Protein AF-A0A3P7ECJ2-F1 (afdb_monomer)

Structure (mmCIF, N/CA/C/O backbone):
data_AF-A0A3P7ECJ2-F1
#
_entry.id   AF-A0A3P7ECJ2-F1
#
loop_
_atom_site.group_PDB
_atom_site.id
_atom_site.type_symbol
_atom_site.label_atom_id
_atom_site.label_alt_id
_atom_site.label_comp_id
_atom_site.label_asym_id
_atom_site.label_entity_id
_atom_site.label_seq_id
_atom_site.pdbx_PDB_ins_code
_atom_site.Cartn_x
_atom_site.Cartn_y
_atom_site.Cartn_z
_atom_site.occupancy
_atom_site.B_iso_or_equiv
_atom_site.auth_seq_id
_atom_site.auth_comp_id
_atom_site.auth_asym_id
_atom_site.auth_atom_id
_atom_site.pdbx_PDB_model_num
ATOM 1 N N . MET A 1 1 ? 4.849 -2.239 17.007 1.00 47.88 1 MET A N 1
ATOM 2 C CA . MET A 1 1 ? 3.663 -1.499 16.535 1.00 47.88 1 MET A CA 1
ATOM 3 C C . MET A 1 1 ? 3.429 -0.376 17.526 1.00 47.88 1 MET A C 1
ATOM 5 O O . MET A 1 1 ? 3.132 -0.659 18.682 1.00 47.88 1 MET A O 1
ATOM 9 N N . THR A 1 2 ? 3.713 0.863 17.137 1.00 67.12 2 THR A N 1
ATOM 10 C CA . THR A 1 2 ? 3.490 2.029 17.999 1.00 67.12 2 THR A CA 1
ATOM 11 C C . THR A 1 2 ? 1.988 2.165 18.217 1.00 67.12 2 THR A C 1
ATOM 13 O O . THR A 1 2 ? 1.224 2.075 17.259 1.00 67.12 2 THR A O 1
ATOM 16 N N . LYS A 1 3 ? 1.550 2.293 19.471 1.00 85.19 3 LYS A N 1
ATOM 17 C CA . LYS A 1 3 ? 0.144 2.576 19.760 1.00 85.19 3 LYS A CA 1
ATOM 18 C C . LYS A 1 3 ? -0.122 4.018 19.337 1.00 85.19 3 LYS A C 1
ATOM 20 O O . LYS A 1 3 ? 0.589 4.910 19.786 1.00 85.19 3 LYS A O 1
ATOM 25 N N . CYS A 1 4 ? -1.115 4.223 18.485 1.00 84.69 4 CYS A N 1
ATOM 26 C CA . CYS A 1 4 ? -1.587 5.546 18.097 1.00 84.69 4 CYS A CA 1
ATOM 27 C C . CYS A 1 4 ? -2.988 5.740 18.679 1.00 84.69 4 CYS A C 1
ATOM 29 O O . CYS A 1 4 ? -3.796 4.808 18.665 1.00 84.69 4 CYS A O 1
ATOM 31 N N . SER A 1 5 ? -3.254 6.924 19.219 1.00 89.44 5 SER A N 1
ATOM 32 C CA . SER A 1 5 ? -4.586 7.366 19.628 1.00 89.44 5 SER A CA 1
ATOM 33 C C . SER A 1 5 ? -5.179 8.255 18.544 1.00 89.44 5 SER A C 1
ATOM 35 O O . SER A 1 5 ? -4.445 8.944 17.847 1.00 89.44 5 SER A O 1
ATOM 37 N N . PHE A 1 6 ? -6.502 8.244 18.420 1.00 90.69 6 PHE A N 1
ATOM 38 C CA . PHE A 1 6 ? -7.208 9.141 17.514 1.00 90.69 6 PHE A CA 1
ATOM 39 C C . PHE A 1 6 ? -7.318 10.540 18.121 1.00 90.69 6 PHE A C 1
ATOM 41 O O . PHE A 1 6 ? -7.790 10.682 19.252 1.00 90.69 6 PHE A O 1
ATOM 48 N N . GLU A 1 7 ? -6.950 11.564 17.357 1.00 91.12 7 GLU A N 1
ATOM 49 C CA . GLU A 1 7 ? -7.049 12.961 17.773 1.00 91.12 7 GLU A CA 1
ATOM 50 C C . GLU A 1 7 ? -8.134 13.724 17.002 1.00 91.12 7 GLU A C 1
ATOM 52 O O . GLU A 1 7 ? -8.621 13.327 15.939 1.00 91.12 7 GLU A O 1
ATOM 57 N N . LYS A 1 8 ? -8.567 14.849 17.577 1.00 91.56 8 LYS A N 1
ATOM 58 C CA . LYS A 1 8 ? -9.531 15.741 16.925 1.00 91.56 8 LYS A CA 1
ATOM 59 C C . LYS A 1 8 ? -8.858 16.419 15.732 1.00 91.56 8 LYS A C 1
ATOM 61 O O . LYS A 1 8 ? -7.701 16.804 15.808 1.00 91.56 8 LYS A O 1
ATOM 66 N N . PHE A 1 9 ? -9.637 16.641 14.680 1.00 92.81 9 PHE A N 1
ATOM 67 C CA . PHE A 1 9 ? -9.228 17.211 13.394 1.00 92.81 9 PHE A CA 1
ATOM 68 C C . PHE A 1 9 ? -8.317 16.319 12.541 1.00 92.81 9 PHE A C 1
ATOM 70 O O . PHE A 1 9 ? -7.817 16.769 11.512 1.00 92.81 9 PHE A O 1
ATOM 77 N N . GLU A 1 10 ? -8.174 15.043 12.898 1.00 94.50 10 GLU A N 1
ATOM 78 C CA . GLU A 1 10 ? -7.530 14.059 12.035 1.00 94.50 10 GLU A CA 1
ATOM 79 C C . GLU A 1 10 ? -8.481 13.516 10.960 1.00 94.50 10 GLU A C 1
ATOM 81 O O . GLU A 1 10 ? -9.711 13.490 11.110 1.00 94.50 10 GLU A O 1
ATOM 86 N N . VAL A 1 11 ? -7.886 13.053 9.859 1.00 94.69 11 VAL A N 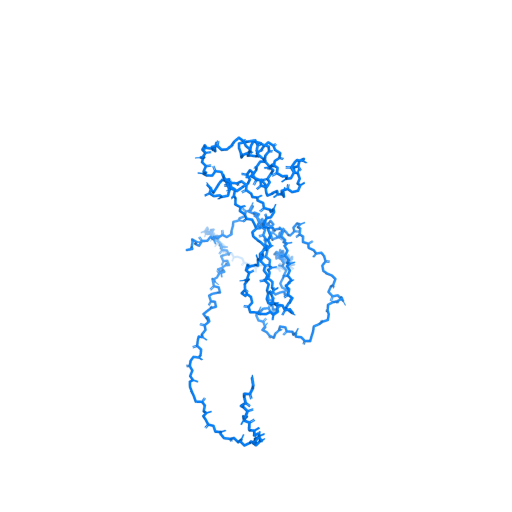1
ATOM 87 C CA . VAL A 1 11 ? -8.591 12.468 8.718 1.00 94.69 11 VAL A CA 1
ATOM 88 C C . VAL A 1 11 ? -8.039 11.080 8.451 1.00 94.69 11 VAL A C 1
ATOM 90 O O . VAL A 1 11 ? -6.844 10.912 8.221 1.00 94.69 11 VAL A O 1
ATOM 93 N N . TYR A 1 12 ? -8.928 10.094 8.418 1.00 94.94 12 TYR A N 1
ATOM 94 C CA . TYR A 1 12 ? -8.571 8.702 8.184 1.00 94.94 12 TYR A CA 1
ATOM 95 C C . TYR A 1 12 ? -9.260 8.166 6.939 1.00 94.94 12 TYR A C 1
ATOM 97 O O . TYR A 1 12 ? -10.454 8.379 6.730 1.00 94.94 12 TYR A O 1
ATOM 105 N N . ALA A 1 13 ? -8.509 7.425 6.128 1.00 94.31 13 ALA A N 1
ATOM 106 C CA . ALA A 1 13 ? -9.066 6.550 5.109 1.00 94.31 13 ALA A CA 1
ATOM 107 C C . ALA A 1 13 ? -9.224 5.151 5.715 1.00 94.31 13 ALA A C 1
ATOM 109 O O . ALA A 1 13 ? -8.243 4.439 5.916 1.00 94.31 13 ALA A O 1
ATOM 110 N N . ILE A 1 14 ? -10.460 4.781 6.026 1.00 93.44 14 ILE A N 1
ATOM 111 C CA . ILE A 1 14 ? -10.829 3.451 6.501 1.00 93.44 14 ILE A CA 1
ATOM 112 C C . ILE A 1 14 ? -11.010 2.563 5.271 1.00 93.44 14 ILE A C 1
ATOM 114 O O . ILE A 1 14 ? -11.817 2.877 4.395 1.00 93.44 14 ILE A O 1
ATOM 118 N N . ASP A 1 15 ? -10.247 1.476 5.197 1.00 94.75 15 ASP A N 1
ATOM 119 C CA . ASP A 1 15 ? -10.296 0.497 4.111 1.00 94.75 15 ASP A CA 1
ATOM 120 C C . ASP A 1 15 ? -10.598 -0.880 4.705 1.00 94.75 15 ASP A C 1
ATOM 122 O O . ASP A 1 15 ? -9.786 -1.439 5.441 1.00 94.75 15 ASP A O 1
ATOM 126 N N . ILE A 1 16 ? -11.800 -1.384 4.439 1.00 93.75 16 ILE A N 1
ATOM 127 C CA . ILE A 1 16 ? -12.288 -2.672 4.927 1.00 93.75 16 ILE A CA 1
ATOM 128 C C . ILE A 1 16 ? -12.262 -3.633 3.749 1.00 93.75 16 ILE A C 1
ATOM 130 O O . ILE A 1 16 ? -12.977 -3.426 2.770 1.00 93.75 16 ILE A O 1
ATOM 134 N N . LEU A 1 17 ? -11.453 -4.682 3.857 1.00 94.00 17 LEU A N 1
ATOM 135 C CA . LEU A 1 17 ? -11.416 -5.781 2.903 1.00 94.00 17 LEU A CA 1
ATOM 136 C C . LEU A 1 17 ? -11.866 -7.050 3.619 1.00 94.00 17 LEU A C 1
ATOM 138 O O . LEU A 1 17 ? -11.317 -7.401 4.663 1.00 94.00 17 LEU A O 1
ATOM 142 N N . MET A 1 18 ? -12.865 -7.722 3.059 1.00 93.62 18 MET A N 1
ATOM 143 C CA . MET A 1 18 ? -13.402 -8.978 3.578 1.00 93.62 18 MET A CA 1
ATOM 144 C C . MET A 1 18 ? -13.364 -10.035 2.484 1.00 93.62 18 MET A C 1
ATOM 146 O O . MET A 1 18 ? -13.627 -9.735 1.322 1.00 93.62 18 MET A O 1
ATOM 150 N N . SER A 1 19 ? -13.039 -11.264 2.866 1.00 94.88 19 SER A N 1
ATOM 151 C CA . SER A 1 19 ? -12.978 -12.422 1.978 1.00 94.88 19 SER A CA 1
ATOM 152 C C . SER A 1 19 ? -13.913 -13.508 2.499 1.00 94.88 19 SER A C 1
ATOM 154 O O . SER A 1 19 ? -14.036 -13.667 3.713 1.00 94.88 19 SER A O 1
ATOM 156 N N . THR A 1 20 ? -14.552 -14.250 1.593 1.00 93.81 20 THR A N 1
ATOM 157 C CA . THR A 1 20 ? -15.311 -15.467 1.934 1.00 93.81 20 THR A CA 1
ATOM 158 C C . THR A 1 20 ? -14.411 -16.660 2.268 1.00 93.81 20 THR A C 1
ATOM 160 O O . THR A 1 20 ? -14.874 -17.611 2.891 1.00 93.81 20 THR A O 1
ATOM 163 N N . GLY A 1 21 ? -13.129 -16.588 1.895 1.00 92.31 21 GLY A N 1
ATOM 164 C CA . GLY A 1 21 ? -12.147 -17.648 2.077 1.00 92.31 21 GLY A CA 1
ATOM 165 C C . GLY A 1 21 ? -11.318 -17.512 3.358 1.00 92.31 21 GLY A C 1
ATOM 166 O O . GLY A 1 21 ? -11.813 -17.195 4.436 1.00 92.31 21 GLY A O 1
ATOM 167 N N . GLU A 1 22 ? -10.012 -17.776 3.252 1.00 91.88 22 GLU A N 1
ATOM 168 C CA . GLU A 1 22 ? -9.101 -17.789 4.415 1.00 91.88 22 GLU A CA 1
ATOM 169 C C . GLU A 1 22 ? -8.549 -16.396 4.755 1.00 91.88 22 GLU A C 1
ATOM 171 O O . GLU A 1 22 ? -7.868 -16.229 5.769 1.00 91.88 22 GLU A O 1
ATOM 176 N N . GLY A 1 23 ? -8.776 -15.404 3.888 1.00 89.69 23 GLY A N 1
ATOM 177 C CA . GLY A 1 23 ? -8.199 -14.064 4.024 1.00 89.69 23 GLY A CA 1
ATOM 178 C C . GLY A 1 23 ? -6.683 -14.016 3.790 1.00 89.69 23 GLY A C 1
ATOM 179 O O . GLY A 1 23 ? -6.040 -13.014 4.103 1.00 89.69 23 GLY A O 1
ATOM 180 N N . LYS A 1 24 ? -6.094 -15.086 3.240 1.00 90.62 24 LYS A N 1
ATOM 181 C CA . LYS A 1 24 ? -4.674 -15.149 2.876 1.00 90.62 24 LYS A CA 1
ATOM 182 C C . LYS A 1 24 ? -4.504 -14.776 1.412 1.00 90.62 24 LYS A C 1
ATOM 184 O O . LYS A 1 24 ? -4.832 -15.557 0.526 1.00 90.62 24 LYS A O 1
ATOM 189 N N . THR A 1 25 ? -3.945 -13.599 1.164 1.00 89.50 25 THR A N 1
ATOM 190 C CA . THR A 1 25 ? -3.683 -13.136 -0.196 1.00 89.50 25 THR A CA 1
ATOM 191 C C . THR A 1 25 ? -2.559 -13.925 -0.865 1.00 89.50 25 THR A C 1
ATOM 193 O O . THR A 1 25 ? -1.583 -14.339 -0.237 1.00 89.50 25 THR A O 1
ATOM 196 N N . ARG A 1 26 ? -2.688 -14.113 -2.177 1.00 90.06 26 ARG A N 1
ATOM 197 C CA . ARG A 1 26 ? -1.688 -14.713 -3.060 1.00 90.06 26 ARG A CA 1
ATOM 198 C C . ARG A 1 26 ? -1.248 -13.688 -4.092 1.00 90.06 26 ARG A C 1
ATOM 200 O O . ARG A 1 26 ? -2.035 -12.846 -4.524 1.00 90.06 26 ARG A O 1
ATOM 207 N N . ILE A 1 27 ? 0.014 -13.772 -4.488 1.00 89.12 27 ILE A N 1
ATOM 208 C CA . ILE A 1 27 ? 0.566 -12.982 -5.586 1.00 89.12 27 ILE A CA 1
ATOM 209 C C . ILE A 1 27 ? 0.582 -13.896 -6.807 1.00 89.12 27 ILE A C 1
ATOM 211 O O . ILE A 1 27 ? 1.197 -14.961 -6.773 1.00 89.12 27 ILE A O 1
ATOM 215 N N . LEU A 1 28 ? -0.128 -13.498 -7.858 1.00 89.06 28 LEU A N 1
ATOM 216 C CA . LEU A 1 28 ? -0.059 -14.138 -9.172 1.00 89.06 28 LEU A CA 1
ATOM 217 C C . LEU A 1 28 ? 0.871 -13.331 -10.088 1.00 89.06 28 LEU A C 1
ATOM 219 O O . LEU A 1 28 ? 1.312 -12.243 -9.726 1.00 89.06 28 LEU A O 1
ATOM 223 N N . ASP A 1 29 ? 1.120 -13.824 -11.302 1.00 87.94 29 ASP A N 1
ATOM 224 C CA . ASP A 1 29 ? 1.992 -13.184 -12.309 1.00 87.94 29 ASP A CA 1
ATOM 225 C C . ASP A 1 29 ? 1.397 -11.900 -12.939 1.00 87.94 29 ASP A C 1
ATOM 227 O O . ASP A 1 29 ? 1.750 -11.461 -14.033 1.00 87.94 29 ASP A O 1
ATOM 231 N N . SER A 1 30 ? 0.439 -11.265 -12.266 1.00 90.25 30 SER A N 1
ATOM 232 C CA . SER A 1 30 ? -0.170 -10.041 -12.772 1.00 90.25 30 SER A CA 1
ATOM 233 C C . SER A 1 30 ? 0.739 -8.846 -12.542 1.00 90.25 30 SER A C 1
ATOM 235 O O . SER A 1 30 ? 1.162 -8.546 -11.425 1.00 90.25 30 SER A O 1
ATOM 237 N N . ARG A 1 31 ? 1.025 -8.123 -13.627 1.00 89.69 31 ARG A N 1
ATOM 238 C CA . ARG A 1 31 ? 1.930 -6.976 -13.595 1.00 89.69 31 ARG A CA 1
ATOM 239 C C . ARG A 1 31 ? 1.368 -5.848 -12.729 1.00 89.69 31 ARG A C 1
ATOM 241 O O . ARG A 1 31 ? 0.308 -5.296 -13.023 1.00 89.69 31 ARG A O 1
ATOM 248 N N . THR A 1 32 ? 2.148 -5.410 -11.745 1.00 93.31 32 THR A N 1
ATOM 249 C CA . THR A 1 32 ? 1.862 -4.186 -10.991 1.00 93.31 32 THR A CA 1
ATOM 250 C C . THR A 1 32 ? 1.928 -2.965 -11.908 1.00 93.31 32 THR A C 1
ATOM 252 O O . THR A 1 32 ? 2.923 -2.727 -12.593 1.00 93.31 32 THR A O 1
ATOM 255 N N . THR A 1 33 ? 0.855 -2.176 -11.933 1.00 94.50 33 THR A N 1
ATOM 256 C CA . THR A 1 33 ? 0.763 -0.956 -12.755 1.00 94.50 33 THR A CA 1
ATOM 257 C C . THR A 1 33 ? 0.549 0.310 -11.940 1.00 94.50 33 THR A C 1
ATOM 259 O O . THR A 1 33 ? 0.592 1.396 -12.511 1.00 94.50 33 THR A O 1
ATOM 262 N N . VAL A 1 34 ? 0.327 0.198 -10.630 1.00 95.31 34 VAL A N 1
ATOM 263 C CA . VAL A 1 34 ? 0.073 1.338 -9.746 1.00 95.31 34 VAL A CA 1
ATOM 264 C C . VAL A 1 34 ? 1.269 1.538 -8.826 1.00 95.31 34 VAL A C 1
ATOM 266 O O . VAL A 1 34 ? 1.719 0.603 -8.164 1.00 95.31 34 VAL A O 1
ATOM 269 N N . TYR A 1 35 ? 1.780 2.765 -8.794 1.00 95.38 35 TYR A N 1
ATOM 270 C CA . TYR A 1 35 ? 2.970 3.138 -8.037 1.00 95.38 35 TYR A CA 1
ATOM 271 C C . TYR A 1 35 ? 2.750 4.461 -7.304 1.00 95.38 35 TYR A C 1
ATOM 273 O O . TYR A 1 35 ? 1.960 5.298 -7.733 1.00 95.38 35 TYR A O 1
ATOM 281 N N . LYS A 1 36 ? 3.468 4.659 -6.197 1.00 94.31 36 LYS A N 1
ATOM 282 C CA . LYS A 1 36 ? 3.521 5.928 -5.459 1.00 94.31 36 LYS A CA 1
ATOM 283 C C . LYS A 1 36 ? 4.970 6.300 -5.183 1.00 94.31 36 LYS A C 1
ATOM 285 O O . LYS A 1 36 ? 5.747 5.441 -4.773 1.00 94.31 36 LYS A O 1
ATOM 290 N N . LYS A 1 37 ? 5.322 7.573 -5.345 1.00 92.75 37 LYS A N 1
ATOM 291 C CA . LYS A 1 37 ? 6.647 8.074 -4.967 1.00 92.75 37 LYS A CA 1
ATOM 292 C C . LYS A 1 37 ? 6.867 7.992 -3.453 1.00 92.75 37 LYS A C 1
ATOM 294 O O . LYS A 1 37 ? 5.959 8.262 -2.667 1.00 92.75 37 LYS A O 1
ATOM 299 N N . VAL A 1 38 ? 8.082 7.624 -3.061 1.00 90.56 38 VAL A N 1
ATOM 300 C CA . VAL A 1 38 ? 8.569 7.691 -1.679 1.00 90.56 38 VAL A CA 1
ATOM 301 C C . VAL A 1 38 ? 9.472 8.920 -1.553 1.00 90.56 38 VAL A C 1
ATOM 303 O O . VAL A 1 38 ? 10.342 9.119 -2.397 1.00 90.56 38 VAL A O 1
ATOM 306 N N . ASP A 1 39 ? 9.249 9.758 -0.540 1.00 84.38 39 ASP A N 1
ATOM 307 C CA . ASP A 1 39 ? 10.008 11.010 -0.363 1.00 84.38 39 ASP A CA 1
ATOM 308 C C . ASP A 1 39 ? 11.306 10.855 0.404 1.00 84.38 39 ASP A C 1
ATOM 310 O O . ASP A 1 39 ? 12.257 11.590 0.156 1.00 84.38 39 ASP A O 1
ATOM 314 N N . ASP A 1 40 ? 11.360 9.872 1.293 1.00 82.56 40 ASP A N 1
ATOM 315 C CA . ASP A 1 40 ? 12.451 9.740 2.256 1.00 82.56 40 ASP A CA 1
ATOM 316 C C . ASP A 1 40 ? 13.764 9.260 1.618 1.00 82.56 40 ASP A C 1
ATOM 318 O O . ASP A 1 40 ? 14.783 9.146 2.298 1.00 82.56 40 ASP A O 1
ATOM 322 N N . LEU A 1 41 ? 13.758 8.952 0.315 1.00 83.56 41 LEU A N 1
ATOM 323 C CA . LEU A 1 41 ? 14.885 8.340 -0.369 1.00 83.56 41 LEU A CA 1
ATOM 324 C C . LEU A 1 41 ? 15.302 9.130 -1.608 1.00 83.56 41 LEU A C 1
ATOM 326 O O . LEU A 1 41 ? 14.542 9.305 -2.560 1.00 83.56 41 LEU A O 1
ATOM 330 N N . VAL A 1 42 ? 16.566 9.549 -1.615 1.00 84.31 42 VAL A N 1
ATOM 331 C CA . VAL A 1 42 ? 17.208 10.195 -2.759 1.00 84.31 42 VAL A CA 1
ATOM 332 C C . VAL A 1 42 ? 18.196 9.210 -3.369 1.00 84.31 42 VAL A C 1
ATOM 334 O O . VAL A 1 42 ? 19.166 8.808 -2.731 1.00 84.31 42 VAL A O 1
ATOM 337 N N . TYR A 1 43 ? 17.954 8.819 -4.618 1.00 89.38 43 TYR A N 1
ATOM 338 C CA . TYR A 1 43 ? 18.844 7.945 -5.375 1.00 89.38 43 TYR A CA 1
ATOM 339 C C . TYR A 1 43 ? 19.073 8.499 -6.780 1.00 89.38 43 TYR A C 1
ATOM 341 O O . TYR A 1 43 ? 18.137 8.920 -7.462 1.00 89.38 43 TYR A O 1
ATOM 349 N N . SER A 1 44 ? 20.331 8.481 -7.219 1.00 89.44 44 SER A N 1
ATOM 350 C CA . SER A 1 44 ? 20.712 8.917 -8.561 1.00 89.44 44 SER A CA 1
ATOM 351 C C . SER A 1 44 ? 20.562 7.765 -9.556 1.00 89.44 44 SER A C 1
ATOM 353 O O . SER A 1 44 ? 21.380 6.845 -9.589 1.00 89.44 44 SER A O 1
ATOM 355 N N . LEU A 1 45 ? 19.492 7.811 -10.355 1.00 92.06 45 LEU A N 1
ATOM 356 C CA . LEU A 1 45 ? 19.167 6.797 -11.364 1.00 92.06 45 LEU A CA 1
ATOM 357 C C .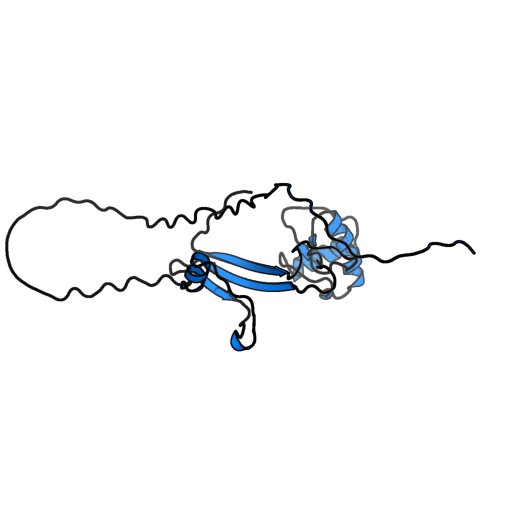 LEU A 1 45 ? 20.199 6.774 -12.500 1.00 92.06 45 LEU A C 1
ATOM 359 O O . LEU A 1 45 ? 20.511 7.806 -13.109 1.00 92.06 45 LEU A O 1
ATOM 363 N N . LYS A 1 46 ? 20.679 5.577 -12.842 1.00 92.62 46 LYS A N 1
ATOM 364 C CA . LYS A 1 46 ? 21.705 5.353 -13.866 1.00 92.62 46 LYS A CA 1
ATOM 365 C C . LYS A 1 46 ? 21.114 5.363 -15.271 1.00 92.62 46 LYS A C 1
ATOM 367 O O . LYS A 1 46 ? 21.735 5.911 -16.188 1.00 92.62 46 LYS A O 1
ATOM 372 N N . VAL A 1 47 ? 19.903 4.838 -15.461 1.00 93.19 47 VAL A N 1
ATOM 373 C CA . VAL A 1 47 ? 19.282 4.728 -16.787 1.00 93.19 47 VAL A CA 1
ATOM 374 C C . VAL A 1 47 ? 18.579 6.035 -17.174 1.00 93.19 47 VAL A C 1
ATOM 376 O O . VAL A 1 47 ? 17.831 6.627 -16.396 1.00 93.19 47 VAL A O 1
ATOM 379 N N . LYS A 1 48 ? 18.789 6.496 -18.419 1.00 92.94 48 LYS A N 1
ATOM 380 C CA . LYS A 1 48 ? 18.142 7.716 -18.949 1.00 92.94 48 LYS A CA 1
ATOM 381 C C . LYS A 1 48 ? 16.614 7.611 -18.919 1.00 92.94 48 LYS A C 1
ATOM 383 O O . LYS A 1 48 ? 15.957 8.561 -18.506 1.00 92.94 48 LYS A O 1
ATOM 388 N N . ALA A 1 49 ? 16.070 6.453 -19.302 1.00 92.81 49 ALA A N 1
ATOM 389 C CA . ALA A 1 49 ? 14.633 6.184 -19.269 1.00 92.81 49 ALA A CA 1
ATOM 390 C C . ALA A 1 49 ? 14.049 6.343 -17.856 1.00 92.81 49 ALA A C 1
ATOM 392 O O . ALA A 1 49 ? 13.029 7.004 -17.690 1.00 92.81 49 ALA A O 1
ATOM 393 N N . SER A 1 50 ? 14.728 5.825 -16.829 1.00 93.12 50 SER A N 1
ATOM 394 C CA . SER A 1 50 ? 14.285 5.934 -15.435 1.00 93.12 50 SER A CA 1
ATOM 395 C C . SER A 1 50 ? 14.338 7.370 -14.916 1.00 93.12 50 SER A C 1
ATOM 397 O O . SER A 1 50 ? 13.398 7.803 -14.254 1.00 93.12 50 SER A O 1
ATOM 399 N N . ARG A 1 51 ? 15.370 8.153 -15.270 1.00 92.94 51 ARG A N 1
ATOM 400 C CA . ARG A 1 51 ? 15.418 9.594 -14.942 1.00 92.94 51 ARG A CA 1
ATOM 401 C C . ARG A 1 51 ? 14.261 10.369 -15.568 1.00 92.94 51 ARG A C 1
ATOM 403 O O . ARG A 1 51 ? 13.619 11.164 -14.885 1.00 92.94 51 ARG A O 1
ATOM 410 N N . MET A 1 52 ? 13.988 10.126 -16.852 1.00 92.81 52 MET A N 1
ATOM 411 C CA . MET A 1 52 ? 12.875 10.765 -17.560 1.00 92.81 52 MET A CA 1
ATOM 412 C C . MET A 1 52 ? 11.527 10.372 -16.944 1.00 92.81 52 MET A C 1
ATOM 414 O O . MET A 1 52 ? 10.701 11.243 -16.689 1.00 92.81 52 MET A O 1
ATOM 418 N N . PHE A 1 53 ? 11.335 9.086 -16.633 1.00 93.62 53 PHE A N 1
ATOM 419 C CA . PHE A 1 53 ? 10.136 8.581 -15.965 1.00 93.62 53 PHE A CA 1
ATOM 420 C C . PHE A 1 53 ? 9.930 9.213 -14.582 1.00 93.62 53 PHE A C 1
ATOM 422 O O . PHE A 1 53 ? 8.843 9.715 -14.306 1.00 93.62 53 PHE A O 1
ATOM 429 N N . LEU A 1 54 ? 10.965 9.246 -13.733 1.00 92.00 54 LEU A N 1
ATOM 430 C CA . LEU A 1 54 ? 10.875 9.840 -12.397 1.00 92.00 54 LEU A CA 1
ATOM 431 C C . LEU A 1 54 ? 10.527 11.330 -12.472 1.00 92.00 54 LEU A C 1
ATOM 433 O O . LEU A 1 54 ? 9.642 11.780 -11.750 1.00 92.00 54 LEU A O 1
ATOM 437 N N . SER A 1 55 ? 11.178 12.087 -13.362 1.00 92.12 55 SER A N 1
ATOM 438 C CA . SER A 1 55 ? 10.886 13.513 -13.543 1.00 92.12 55 SER A CA 1
ATOM 439 C C . SER A 1 55 ? 9.451 13.743 -14.025 1.00 92.12 55 SER A C 1
ATOM 441 O O . SER A 1 55 ? 8.740 14.565 -13.450 1.00 92.12 55 SER A O 1
ATOM 443 N N . ALA A 1 56 ? 8.983 12.967 -15.008 1.00 92.69 56 ALA A N 1
ATOM 444 C CA . ALA A 1 56 ? 7.607 13.048 -15.491 1.00 92.69 56 ALA A CA 1
ATOM 445 C C . ALA A 1 56 ? 6.584 12.685 -14.398 1.00 92.69 56 ALA A C 1
ATOM 447 O O . ALA A 1 56 ? 5.572 13.370 -14.248 1.00 92.69 56 ALA A O 1
ATOM 448 N N . ALA A 1 57 ? 6.858 11.646 -13.602 1.00 92.75 57 ALA A N 1
ATOM 449 C CA . ALA A 1 57 ? 5.992 11.219 -12.509 1.00 92.75 57 ALA A CA 1
ATOM 450 C C . ALA A 1 57 ? 5.887 12.285 -11.406 1.00 92.75 57 ALA A C 1
ATOM 452 O O . ALA A 1 57 ? 4.784 12.612 -10.973 1.00 92.75 57 ALA A O 1
ATOM 453 N N . VAL A 1 58 ? 7.021 12.860 -10.989 1.00 91.62 58 VAL A N 1
ATOM 454 C CA . VAL A 1 58 ? 7.075 13.919 -9.967 1.00 91.62 58 VAL A CA 1
ATOM 455 C C . VAL A 1 58 ? 6.339 15.168 -10.436 1.00 91.62 58 VAL A C 1
ATOM 457 O O . VAL A 1 58 ? 5.531 15.707 -9.687 1.00 91.62 58 VAL A O 1
ATOM 460 N N . ASN A 1 59 ? 6.564 15.594 -11.681 1.00 93.25 59 ASN A N 1
ATOM 461 C CA . ASN A 1 59 ? 5.937 16.798 -12.222 1.00 93.25 59 ASN A CA 1
ATOM 462 C C . ASN A 1 59 ? 4.417 16.646 -12.380 1.00 93.25 59 ASN A C 1
ATOM 464 O O . ASN A 1 59 ? 3.684 17.608 -12.172 1.00 93.25 59 ASN A O 1
ATOM 468 N N . LYS A 1 60 ? 3.937 15.451 -12.753 1.00 93.50 60 LYS A N 1
ATOM 469 C CA . LYS A 1 60 ? 2.515 15.214 -13.042 1.00 93.50 60 LYS A CA 1
ATOM 470 C C . LYS A 1 60 ? 1.695 14.795 -11.819 1.00 93.50 60 LYS A C 1
ATOM 472 O O . LYS A 1 60 ? 0.546 15.207 -11.703 1.00 93.50 60 LYS A O 1
ATOM 477 N N . TYR A 1 61 ? 2.254 13.972 -10.929 1.00 93.62 61 TYR A N 1
ATOM 478 C CA . TYR A 1 61 ? 1.521 13.352 -9.811 1.00 93.62 61 TYR A CA 1
ATOM 479 C C . TYR A 1 61 ? 2.038 13.755 -8.427 1.00 93.62 61 TYR A C 1
ATOM 481 O O . TYR A 1 61 ? 1.356 13.518 -7.427 1.00 93.62 61 TYR A O 1
ATOM 489 N N . GLY A 1 62 ? 3.235 14.342 -8.337 1.00 91.75 62 GLY A N 1
ATOM 490 C CA . GLY A 1 62 ? 3.882 14.640 -7.064 1.00 91.75 62 GLY A CA 1
ATOM 491 C C . GLY A 1 62 ? 4.057 13.379 -6.214 1.00 91.75 62 GLY A C 1
ATOM 492 O O . GLY A 1 62 ? 4.840 12.490 -6.549 1.00 91.75 62 GLY A O 1
ATOM 493 N N . LEU A 1 63 ? 3.319 13.316 -5.103 1.00 91.75 63 LEU A N 1
ATOM 494 C CA . LEU A 1 63 ? 3.362 12.231 -4.111 1.00 91.75 63 LEU A CA 1
ATOM 495 C C . LEU A 1 63 ? 2.168 11.283 -4.190 1.00 91.75 63 LEU A C 1
ATOM 497 O O . LEU A 1 63 ? 2.061 10.348 -3.393 1.00 91.75 63 LEU A O 1
ATOM 501 N N . MET A 1 64 ? 1.235 11.549 -5.099 1.00 94.06 64 MET A N 1
ATOM 502 C CA . MET A 1 64 ? 0.007 10.776 -5.203 1.00 94.06 64 MET A CA 1
ATOM 503 C C . MET A 1 64 ? 0.245 9.468 -5.965 1.00 94.06 64 MET A C 1
ATOM 505 O O . MET A 1 64 ? 1.111 9.416 -6.842 1.00 94.06 64 MET A O 1
ATOM 509 N N . PRO A 1 65 ? -0.499 8.394 -5.644 1.00 94.88 65 PRO A N 1
ATOM 510 C CA . PRO A 1 65 ? -0.471 7.175 -6.439 1.00 94.88 65 PRO A CA 1
ATOM 511 C C . PRO A 1 65 ? -0.894 7.445 -7.886 1.00 94.88 65 PRO A C 1
ATOM 513 O O . PRO A 1 65 ? -1.827 8.207 -8.137 1.00 94.88 65 PRO A O 1
ATOM 516 N N . PHE A 1 66 ? -0.238 6.784 -8.832 1.00 95.19 66 PHE A N 1
ATOM 517 C CA . PHE A 1 66 ? -0.513 6.914 -10.259 1.00 95.19 66 PHE A CA 1
ATOM 518 C C . PHE A 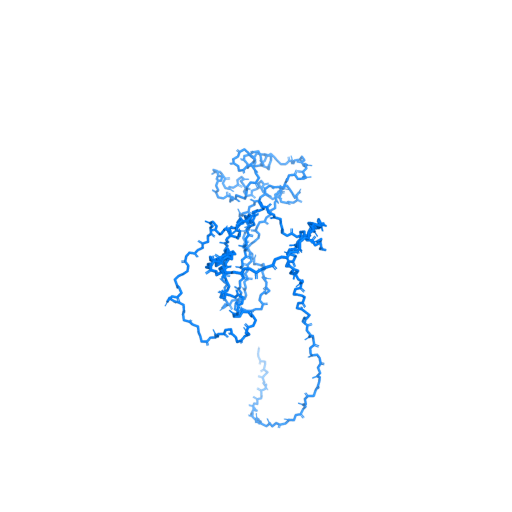1 66 ? -0.422 5.560 -10.964 1.00 95.19 66 PHE A C 1
ATOM 520 O O . PHE A 1 66 ? 0.170 4.607 -10.454 1.00 95.19 66 PHE A O 1
ATOM 527 N N . THR A 1 67 ? -1.016 5.474 -12.155 1.00 95.06 67 THR A N 1
ATOM 528 C CA . THR A 1 67 ? -0.956 4.284 -13.013 1.00 95.06 67 THR A CA 1
ATOM 529 C C . THR A 1 67 ? 0.108 4.448 -14.098 1.00 95.06 67 THR A C 1
ATOM 531 O O . THR A 1 67 ? 0.331 5.543 -14.602 1.00 95.06 67 THR A O 1
ATOM 534 N N . LEU A 1 68 ? 0.756 3.362 -14.519 1.00 93.00 68 LEU A N 1
ATOM 535 C CA . LEU A 1 68 ? 1.685 3.388 -15.653 1.00 93.00 68 LEU A CA 1
ATOM 536 C C . LEU A 1 68 ? 0.995 3.737 -16.983 1.00 93.00 68 LEU A C 1
ATOM 538 O O . LEU A 1 68 ? 1.654 4.226 -17.895 1.00 93.00 68 LEU A O 1
ATOM 542 N N . ARG A 1 69 ? -0.324 3.530 -17.092 1.00 93.06 69 ARG A N 1
ATOM 543 C CA . ARG A 1 69 ? -1.097 3.818 -18.314 1.00 93.06 69 ARG A CA 1
ATOM 544 C C . ARG A 1 69 ? -1.209 5.312 -18.624 1.00 93.06 69 ARG A C 1
ATOM 546 O O . ARG A 1 69 ? -1.494 5.686 -19.750 1.00 93.06 69 ARG A O 1
ATOM 553 N N . SER A 1 70 ? -1.035 6.181 -17.634 1.00 92.00 70 SER A N 1
ATOM 554 C CA . SER A 1 70 ? -1.264 7.618 -17.801 1.00 92.00 70 SER A CA 1
ATOM 555 C C . SER A 1 70 ? -0.049 8.388 -18.332 1.00 92.00 70 SER A C 1
ATOM 557 O O . SER A 1 70 ? -0.096 9.620 -18.419 1.00 92.00 70 SER A O 1
ATOM 559 N N . PHE A 1 71 ? 1.030 7.680 -18.672 1.00 91.44 71 PHE A N 1
ATOM 560 C CA . PHE A 1 71 ? 2.163 8.201 -19.434 1.00 91.44 71 PHE A CA 1
ATOM 561 C C . PHE A 1 71 ? 1.895 8.041 -20.934 1.00 91.44 71 PHE A C 1
ATOM 563 O O . PHE A 1 71 ? 1.264 7.076 -21.346 1.00 91.44 71 PHE A O 1
ATOM 570 N N . GLU A 1 72 ? 2.387 8.979 -21.742 1.00 88.56 72 GLU A N 1
ATOM 571 C CA . GLU A 1 72 ? 2.214 8.950 -23.203 1.00 88.56 72 GLU A CA 1
ATOM 572 C C . GLU A 1 72 ? 2.911 7.740 -23.839 1.00 88.56 72 GLU A C 1
ATOM 574 O O . GLU A 1 72 ? 2.344 7.076 -24.702 1.00 88.56 72 GLU A O 1
ATOM 579 N N . ASP A 1 73 ? 4.116 7.416 -23.364 1.00 90.06 73 ASP A N 1
ATOM 580 C CA . ASP A 1 73 ? 4.861 6.231 -23.782 1.00 90.06 73 ASP A CA 1
ATOM 581 C C . ASP A 1 73 ? 4.863 5.174 -22.667 1.00 90.06 73 ASP A C 1
ATOM 583 O O . ASP A 1 73 ? 5.667 5.198 -21.726 1.00 90.06 73 ASP A O 1
ATOM 587 N N . GLU A 1 74 ? 3.950 4.209 -22.789 1.00 89.50 74 GLU A N 1
ATOM 588 C CA . GLU A 1 74 ? 3.825 3.096 -21.849 1.00 89.50 74 GLU A CA 1
ATOM 589 C C . GLU A 1 74 ? 5.080 2.200 -21.837 1.00 89.50 74 GLU A C 1
ATOM 591 O O . GLU A 1 74 ? 5.421 1.617 -20.804 1.00 89.50 74 GLU A O 1
ATOM 596 N N . LYS A 1 75 ? 5.809 2.090 -22.957 1.00 90.19 75 LYS A N 1
ATOM 597 C CA . LYS A 1 75 ? 7.015 1.254 -23.056 1.00 90.19 75 LYS A CA 1
ATOM 598 C C . LYS A 1 75 ? 8.161 1.877 -22.267 1.00 90.19 75 LYS A C 1
ATOM 600 O O . LYS A 1 75 ? 8.802 1.179 -21.476 1.00 90.19 75 LYS A O 1
ATOM 605 N N . LEU A 1 76 ? 8.379 3.183 -22.419 1.00 90.56 76 LEU A N 1
ATOM 606 C CA . LEU A 1 76 ? 9.364 3.916 -21.621 1.00 90.56 76 LEU A CA 1
ATOM 607 C C . LEU A 1 76 ? 9.009 3.901 -20.132 1.00 90.56 76 LEU A C 1
ATOM 609 O O . LEU A 1 76 ? 9.901 3.689 -19.309 1.00 90.56 76 LEU A O 1
ATOM 613 N N . ALA A 1 77 ? 7.728 4.037 -19.775 1.00 92.56 77 ALA A N 1
ATOM 614 C CA . ALA A 1 77 ? 7.282 3.941 -18.384 1.00 92.56 77 ALA A CA 1
ATOM 615 C C . ALA A 1 77 ? 7.551 2.548 -17.783 1.00 92.56 77 ALA A C 1
ATOM 617 O O . ALA A 1 77 ? 8.098 2.437 -16.683 1.00 92.56 77 ALA A O 1
ATOM 618 N N . LYS A 1 78 ? 7.250 1.472 -18.526 1.00 92.19 78 LYS A N 1
ATOM 619 C CA . LYS A 1 78 ? 7.517 0.083 -18.110 1.00 92.19 78 LYS A CA 1
ATOM 620 C C . LYS A 1 78 ? 9.001 -0.215 -17.922 1.00 92.19 78 LYS A C 1
ATOM 622 O O . LYS A 1 78 ? 9.331 -1.007 -17.046 1.00 92.19 78 LYS A O 1
ATOM 627 N N . MET A 1 79 ? 9.878 0.380 -18.727 1.00 92.12 79 MET A N 1
ATOM 628 C CA . MET A 1 79 ? 11.328 0.242 -18.560 1.00 92.12 79 MET A CA 1
ATOM 629 C C . MET A 1 79 ? 11.843 1.091 -17.394 1.00 92.12 79 MET A C 1
ATOM 631 O O . MET A 1 79 ? 12.653 0.621 -16.598 1.00 92.12 79 MET A O 1
ATOM 635 N N . GLY A 1 80 ? 11.356 2.329 -17.280 1.00 92.56 80 GLY A N 1
ATOM 636 C CA . GLY A 1 80 ? 11.795 3.288 -16.272 1.00 92.56 80 GLY A CA 1
ATOM 637 C C . GLY A 1 80 ? 11.483 2.843 -14.844 1.00 92.56 80 GLY A C 1
ATOM 638 O O . GLY A 1 80 ? 12.338 2.970 -13.963 1.00 92.56 80 GLY A O 1
ATOM 639 N N . VAL A 1 81 ? 10.294 2.266 -14.633 1.00 93.88 81 VAL A N 1
ATOM 640 C CA . VAL A 1 81 ? 9.804 1.878 -13.304 1.00 93.88 81 VAL A CA 1
ATOM 641 C C . VAL A 1 81 ? 10.631 0.772 -12.644 1.00 93.88 81 VAL A C 1
ATOM 643 O O . VAL A 1 81 ? 10.756 0.777 -11.426 1.00 93.88 81 VAL A O 1
ATOM 646 N N . VAL A 1 82 ? 11.257 -0.122 -13.418 1.00 93.12 82 VAL A N 1
ATOM 647 C CA . VAL A 1 82 ? 12.026 -1.264 -12.882 1.00 93.12 82 VAL A CA 1
ATOM 648 C C . VAL A 1 82 ? 13.196 -0.794 -12.013 1.00 93.12 82 VAL A C 1
ATOM 650 O O . VAL A 1 82 ? 13.418 -1.330 -10.928 1.00 93.12 82 VAL A O 1
ATOM 653 N N . GLU A 1 83 ? 13.933 0.233 -12.452 1.00 93.38 83 GLU A N 1
ATOM 654 C CA . GLU A 1 83 ? 15.027 0.809 -11.657 1.00 93.38 83 GLU A CA 1
ATOM 655 C C . GLU A 1 83 ? 14.483 1.576 -10.440 1.00 93.38 83 GLU A C 1
ATOM 657 O O . GLU A 1 83 ? 15.014 1.447 -9.337 1.00 93.38 83 GLU A O 1
ATOM 662 N N . CYS A 1 84 ? 13.397 2.338 -10.614 1.00 92.88 84 CYS A N 1
ATOM 663 C CA . CYS A 1 84 ? 12.788 3.112 -9.532 1.00 92.88 84 CYS A CA 1
ATOM 664 C C . CYS A 1 84 ? 12.219 2.228 -8.412 1.00 92.88 84 CYS A C 1
ATOM 666 O O . CYS A 1 84 ? 12.329 2.586 -7.241 1.00 92.88 84 CYS A O 1
ATOM 668 N N . GLU A 1 85 ? 11.632 1.084 -8.762 1.00 92.94 85 GLU A N 1
ATOM 669 C CA . GLU A 1 85 ? 11.145 0.081 -7.815 1.00 92.94 85 GLU A CA 1
ATOM 670 C C . GLU A 1 85 ? 12.315 -0.609 -7.102 1.00 92.94 85 GLU A C 1
ATOM 672 O O . GLU A 1 85 ? 12.341 -0.658 -5.875 1.00 92.94 85 GLU A O 1
ATOM 677 N N . ARG A 1 86 ? 13.342 -1.050 -7.846 1.00 92.50 86 ARG A N 1
ATOM 678 C CA . ARG A 1 86 ? 14.536 -1.706 -7.280 1.00 92.50 86 ARG A CA 1
ATOM 679 C C . ARG A 1 86 ? 15.254 -0.845 -6.240 1.00 92.50 86 ARG A C 1
ATOM 681 O O . ARG A 1 86 ? 15.802 -1.374 -5.276 1.00 92.50 86 ARG A O 1
ATOM 688 N N . HIS A 1 87 ? 15.270 0.467 -6.450 1.00 92.12 87 HIS A N 1
ATOM 689 C CA . HIS A 1 87 ? 15.889 1.429 -5.543 1.00 92.12 87 HIS A CA 1
ATOM 690 C C . HIS A 1 87 ? 14.896 2.089 -4.583 1.00 92.12 87 HIS A C 1
ATOM 692 O O . HIS A 1 87 ? 15.243 3.105 -3.999 1.00 92.12 87 HIS A O 1
ATOM 698 N N . ASN A 1 88 ? 13.689 1.538 -4.395 1.00 91.44 88 ASN A N 1
ATOM 699 C CA . ASN A 1 88 ? 12.675 2.019 -3.445 1.00 91.44 88 ASN A CA 1
ATOM 700 C C . ASN A 1 88 ? 12.268 3.500 -3.605 1.00 91.44 88 ASN A C 1
ATOM 702 O O . ASN A 1 88 ? 11.702 4.088 -2.686 1.00 91.44 88 ASN A O 1
ATOM 706 N N . LEU A 1 89 ? 12.508 4.104 -4.773 1.00 92.12 89 LEU A N 1
ATOM 707 C CA . LEU A 1 89 ? 12.015 5.448 -5.100 1.00 92.12 89 LEU A CA 1
ATOM 708 C C . LEU A 1 89 ? 10.506 5.438 -5.368 1.00 92.12 89 LEU A C 1
ATOM 710 O O . LEU A 1 89 ? 9.819 6.442 -5.176 1.00 92.12 89 LEU A O 1
ATOM 714 N N . MET A 1 90 ? 9.996 4.296 -5.827 1.00 91.94 90 MET A N 1
ATOM 715 C CA . MET A 1 90 ? 8.585 4.064 -6.108 1.00 91.94 90 MET A CA 1
ATOM 716 C C . MET A 1 90 ? 8.103 2.843 -5.332 1.00 91.94 90 MET A C 1
ATOM 718 O O . MET A 1 90 ? 8.666 1.759 -5.453 1.00 91.94 90 MET A O 1
ATOM 722 N N . ARG A 1 91 ? 7.028 3.009 -4.562 1.00 93.25 91 ARG A N 1
ATOM 723 C CA . ARG A 1 91 ? 6.340 1.927 -3.862 1.00 93.25 91 ARG A CA 1
ATOM 724 C C . ARG A 1 91 ? 5.300 1.284 -4.790 1.00 93.25 91 ARG A C 1
ATOM 726 O O . ARG A 1 91 ? 4.376 1.994 -5.201 1.00 93.25 91 ARG A O 1
ATOM 733 N N . PRO A 1 92 ? 5.414 -0.020 -5.100 1.00 94.50 92 PRO A N 1
ATOM 734 C CA . PRO A 1 92 ? 4.421 -0.739 -5.893 1.00 94.50 92 PRO A CA 1
ATOM 735 C C . PRO A 1 92 ? 3.151 -1.020 -5.081 1.00 94.50 92 PRO A C 1
ATOM 737 O O . PRO A 1 92 ? 3.218 -1.394 -3.910 1.00 94.50 92 PRO A O 1
ATOM 740 N N . TYR A 1 93 ? 1.992 -0.895 -5.725 1.00 94.50 93 TYR A N 1
ATOM 741 C CA . TYR A 1 93 ? 0.707 -1.385 -5.221 1.00 94.50 93 TYR A CA 1
ATOM 742 C C . TYR A 1 93 ? 0.411 -2.710 -5.916 1.00 94.50 93 TYR A C 1
ATOM 744 O O . TYR A 1 93 ? -0.185 -2.741 -6.993 1.00 94.50 93 TYR A O 1
ATOM 752 N N . GLN A 1 94 ? 0.915 -3.790 -5.322 1.00 93.00 94 GLN A N 1
ATOM 753 C CA . GLN A 1 94 ? 0.816 -5.131 -5.890 1.00 93.00 94 GLN A CA 1
ATOM 754 C C . GLN A 1 94 ? -0.639 -5.587 -5.995 1.00 93.00 94 GLN A C 1
ATOM 756 O O . GLN A 1 94 ? -1.480 -5.238 -5.164 1.00 93.00 94 GLN A O 1
ATOM 761 N N . VAL A 1 95 ? -0.917 -6.382 -7.026 1.00 93.81 95 VAL A N 1
ATOM 762 C CA . VAL A 1 95 ?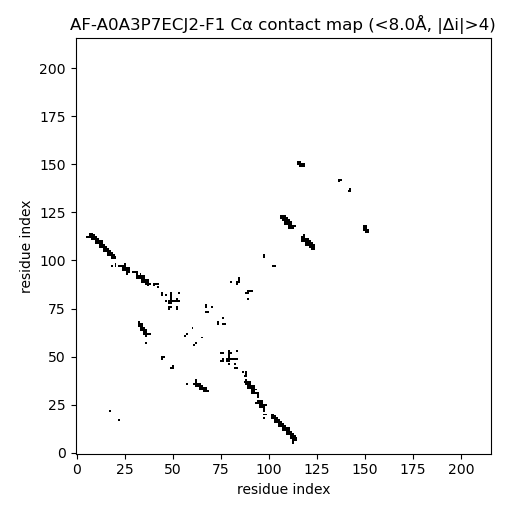 -2.226 -7.005 -7.209 1.00 93.81 95 VAL A CA 1
ATOM 763 C C . VAL A 1 95 ? -2.256 -8.302 -6.414 1.00 93.81 95 VAL A C 1
ATOM 765 O O . VAL A 1 95 ? -1.438 -9.196 -6.630 1.00 93.81 95 VAL A O 1
ATOM 768 N N . PHE A 1 96 ? -3.201 -8.384 -5.486 1.00 92.94 96 PHE A N 1
ATOM 769 C CA . PHE A 1 96 ? -3.413 -9.547 -4.639 1.00 92.94 96 PHE A CA 1
ATOM 770 C C . PHE A 1 96 ? -4.667 -10.299 -5.068 1.00 92.94 96 PHE A C 1
ATOM 772 O O . PHE A 1 96 ? -5.660 -9.688 -5.461 1.00 92.94 96 PHE A O 1
ATOM 779 N N . TYR A 1 97 ? -4.613 -11.619 -4.940 1.00 93.25 97 TYR A N 1
ATOM 780 C CA . TYR A 1 97 ? -5.691 -12.539 -5.283 1.00 93.25 97 TYR A CA 1
ATOM 781 C C . TYR A 1 97 ? -6.076 -13.372 -4.062 1.00 93.25 97 TYR A C 1
ATOM 783 O O . TYR A 1 97 ? -5.229 -13.649 -3.211 1.00 93.25 97 TYR A O 1
ATOM 791 N N . GLU A 1 98 ? -7.338 -13.785 -3.984 1.00 93.00 98 GLU A N 1
ATOM 792 C CA . GLU A 1 98 ? -7.724 -14.944 -3.172 1.00 93.00 98 GLU A CA 1
ATOM 793 C C . GLU A 1 98 ? -7.676 -16.211 -4.047 1.00 93.00 98 GLU A C 1
ATOM 795 O O . GLU A 1 98 ? -7.392 -16.156 -5.244 1.00 93.00 98 GLU A O 1
ATOM 800 N N . ARG A 1 99 ? -7.948 -17.359 -3.438 1.00 91.12 99 ARG A N 1
ATOM 801 C CA . ARG A 1 99 ? -8.248 -18.636 -4.056 1.00 91.12 99 ARG A CA 1
ATOM 802 C C . ARG A 1 99 ? -9.359 -18.485 -5.079 1.00 91.12 99 ARG A C 1
ATOM 804 O O . ARG A 1 99 ? -10.319 -17.740 -4.890 1.00 91.12 99 ARG A O 1
ATOM 811 N N . ASP A 1 100 ? -9.222 -19.269 -6.135 1.00 90.50 100 ASP A N 1
ATOM 812 C CA . ASP A 1 100 ? -10.228 -19.364 -7.176 1.00 90.50 100 ASP A CA 1
ATOM 813 C C . ASP A 1 100 ? -11.566 -19.816 -6.572 1.00 90.50 100 ASP A C 1
ATOM 815 O O . ASP A 1 100 ? -11.614 -20.763 -5.785 1.00 90.50 100 ASP A O 1
ATOM 819 N N . GLY A 1 101 ? -12.644 -19.122 -6.938 1.00 91.69 101 GLY A N 1
ATOM 820 C CA . GLY A 1 101 ? -14.001 -19.381 -6.444 1.00 91.69 101 GLY A CA 1
ATOM 821 C C . GLY A 1 101 ? -14.418 -18.561 -5.220 1.00 91.69 101 GLY A C 1
ATOM 822 O O . GLY A 1 101 ? -15.608 -18.511 -4.922 1.00 91.69 101 GLY A O 1
ATOM 823 N N . GLU A 1 102 ? -13.485 -17.880 -4.550 1.00 93.88 102 GLU A N 1
ATOM 824 C CA . GLU A 1 102 ? -13.793 -17.003 -3.417 1.00 93.88 102 GLU A CA 1
ATOM 825 C C . GLU A 1 102 ? -14.106 -15.569 -3.863 1.00 93.88 102 GLU A C 1
ATOM 827 O O . GLU A 1 102 ? -13.607 -15.079 -4.879 1.00 93.88 102 GLU A O 1
ATOM 832 N N . TYR A 1 103 ? -14.891 -14.860 -3.053 1.00 93.56 103 TYR A N 1
ATOM 833 C CA . TYR A 1 103 ? -15.247 -13.465 -3.285 1.00 93.56 103 TYR A CA 1
ATOM 834 C C . TYR A 1 103 ? -14.547 -12.546 -2.286 1.00 93.56 103 TYR A C 1
ATOM 836 O O . TYR A 1 103 ? -14.351 -12.880 -1.114 1.00 93.56 103 TYR A O 1
ATOM 844 N N . VAL A 1 104 ? -14.187 -11.350 -2.756 1.00 94.69 104 VAL A N 1
ATOM 845 C CA . VAL A 1 104 ? -13.604 -10.287 -1.932 1.00 94.69 104 VAL A CA 1
ATOM 846 C C . VAL A 1 104 ? -14.456 -9.033 -2.067 1.00 94.69 104 VAL A C 1
ATOM 848 O O . VAL A 1 104 ? -14.674 -8.538 -3.171 1.00 94.69 104 VAL A O 1
ATOM 851 N N . ALA A 1 105 ? -14.916 -8.503 -0.938 1.00 93.56 105 ALA A N 1
ATOM 852 C CA . ALA A 1 105 ? -15.625 -7.233 -0.860 1.00 93.56 105 ALA A CA 1
ATOM 853 C C . ALA A 1 105 ? -14.705 -6.164 -0.259 1.00 93.56 105 ALA A C 1
ATOM 855 O O . ALA A 1 105 ? -14.064 -6.395 0.768 1.00 93.56 105 ALA A O 1
ATOM 856 N N . GLN A 1 106 ? -14.658 -4.986 -0.885 1.00 94.56 106 GLN A N 1
ATOM 857 C CA . GLN A 1 106 ? -13.884 -3.843 -0.405 1.00 94.56 106 GLN A CA 1
ATOM 858 C C . GLN A 1 106 ? -14.786 -2.630 -0.181 1.00 94.56 106 GLN A C 1
ATOM 860 O O . GLN A 1 106 ? -15.506 -2.202 -1.082 1.00 94.56 106 GLN A O 1
ATOM 865 N N . PHE A 1 107 ? -14.670 -2.016 0.994 1.00 93.50 107 PHE A N 1
ATOM 866 C CA . PHE A 1 107 ? -15.319 -0.755 1.329 1.00 93.50 107 PHE A CA 1
ATOM 867 C C . PHE A 1 107 ? -14.287 0.253 1.812 1.00 93.50 107 PHE A C 1
ATOM 869 O O . PHE A 1 107 ? -13.652 0.069 2.848 1.00 93.50 107 PHE A O 1
ATOM 876 N N . LYS A 1 108 ? -14.157 1.355 1.072 1.00 94.75 108 LYS A N 1
ATOM 877 C CA . LYS A 1 108 ? -13.250 2.451 1.404 1.00 94.75 108 LYS A CA 1
ATOM 878 C C . LYS A 1 108 ? -14.041 3.709 1.725 1.00 94.75 108 LYS A C 1
ATOM 880 O O . LYS A 1 108 ? -14.931 4.103 0.974 1.00 94.75 108 LYS A O 1
ATOM 885 N N . SER A 1 109 ? -13.710 4.338 2.842 1.00 93.50 109 SER A N 1
ATOM 886 C CA . SER A 1 109 ? -14.417 5.500 3.365 1.00 93.50 109 SER A CA 1
ATOM 887 C C . SER A 1 109 ? -13.426 6.458 4.008 1.00 93.50 109 SER A C 1
ATOM 889 O O . SER A 1 109 ? -12.602 6.052 4.818 1.00 93.50 109 SER A O 1
ATOM 891 N N . THR A 1 110 ? -13.536 7.745 3.704 1.00 95.06 110 THR A N 1
ATOM 892 C CA . THR A 1 110 ? -12.767 8.793 4.376 1.00 95.06 110 THR A CA 1
ATOM 893 C C . THR A 1 110 ? -13.623 9.400 5.480 1.00 95.06 110 THR A C 1
ATOM 895 O O . THR A 1 110 ? -14.769 9.803 5.245 1.00 95.06 110 THR A O 1
ATOM 898 N N . VAL A 1 111 ? -13.082 9.434 6.695 1.00 93.50 111 VAL A N 1
ATOM 899 C CA . VAL A 1 111 ? -13.753 9.914 7.904 1.00 93.50 111 VAL A CA 1
ATOM 900 C C . VAL A 1 111 ? -12.924 11.025 8.533 1.00 93.50 111 VAL A C 1
ATOM 902 O O . VAL A 1 111 ? -11.712 10.899 8.685 1.00 93.50 111 VAL A O 1
ATOM 905 N N . LEU A 1 112 ? -13.596 12.113 8.894 1.00 93.69 112 LEU A N 1
ATOM 906 C CA . LEU A 1 112 ? -13.037 13.228 9.649 1.00 93.69 112 LEU A CA 1
ATOM 907 C C . LEU A 1 112 ? -13.441 13.082 11.113 1.00 93.69 112 LEU A C 1
ATOM 909 O O . LEU A 1 112 ? -14.621 12.875 11.419 1.00 93.69 112 LEU A O 1
ATOM 913 N N . ILE A 1 113 ? -12.480 13.239 12.016 1.00 92.19 113 ILE A N 1
ATOM 914 C CA . ILE A 1 113 ? -12.727 13.234 13.456 1.00 92.19 113 ILE A CA 1
ATOM 915 C C . ILE A 1 113 ? -12.961 14.671 13.900 1.00 92.19 113 ILE A C 1
ATOM 917 O O . ILE A 1 113 ? -12.032 15.421 14.174 1.00 92.19 113 ILE A O 1
ATOM 921 N N . MET A 1 114 ? -14.218 15.087 13.961 1.00 90.81 114 MET A N 1
ATOM 922 C CA . MET A 1 114 ? -14.572 16.437 14.381 1.00 90.81 114 MET A CA 1
ATOM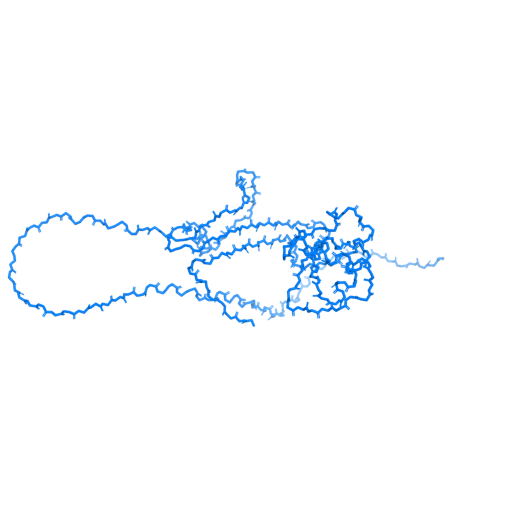 923 C C . MET A 1 114 ? -14.905 16.463 15.882 1.00 90.81 114 MET A C 1
ATOM 925 O O . MET A 1 114 ? -15.342 15.457 16.445 1.00 90.81 114 MET A O 1
ATOM 929 N N . PRO A 1 115 ? -14.802 17.620 16.565 1.00 87.50 115 PRO A N 1
ATOM 930 C CA . PRO A 1 115 ? -15.224 17.737 17.966 1.00 87.50 115 PRO A CA 1
ATOM 931 C C . PRO A 1 115 ? -16.703 17.388 18.200 1.00 87.50 115 PRO A C 1
ATOM 933 O O . PRO A 1 115 ? -17.102 17.072 19.317 1.00 87.50 115 PRO A O 1
ATOM 936 N N . ASN A 1 116 ? -17.527 17.465 17.150 1.00 86.12 116 ASN A N 1
ATOM 937 C CA . ASN A 1 116 ? -18.947 17.128 17.172 1.00 86.12 116 ASN A CA 1
ATOM 938 C C . ASN A 1 116 ? -19.240 15.655 16.826 1.00 86.12 116 ASN A C 1
ATOM 940 O O . ASN A 1 116 ? -20.418 15.313 16.734 1.00 86.12 116 ASN A O 1
ATOM 944 N N . GLY A 1 117 ? -18.217 14.817 16.623 1.00 85.69 117 GLY A N 1
ATOM 945 C CA . GLY A 1 117 ? -18.335 13.409 16.250 1.00 85.69 117 GLY A CA 1
ATOM 946 C C . GLY A 1 117 ? -17.604 13.045 14.961 1.00 85.69 117 GLY A C 1
ATOM 947 O O . GLY A 1 117 ? -16.866 13.838 14.381 1.00 85.69 117 GLY A O 1
ATOM 948 N N . LEU A 1 118 ? -17.842 11.822 14.494 1.00 90.19 118 LEU A N 1
ATOM 949 C CA . LEU A 1 118 ? -17.265 11.324 13.251 1.00 90.19 118 LEU A CA 1
ATOM 950 C C . LEU A 1 118 ? -18.090 11.820 12.058 1.00 90.19 118 LEU A C 1
ATOM 952 O O . LEU A 1 118 ? -19.311 11.643 12.006 1.00 90.19 118 LEU A O 1
ATOM 956 N N . LEU A 1 119 ? -17.419 12.423 11.079 1.00 90.25 119 LEU A N 1
ATOM 957 C CA . LEU A 1 119 ? -18.017 12.845 9.819 1.00 90.25 119 LEU A CA 1
ATOM 958 C C . LEU A 1 119 ? -17.475 11.982 8.680 1.00 90.25 119 LEU A C 1
ATOM 960 O O . LEU A 1 119 ? -16.350 12.161 8.224 1.00 90.25 119 LEU A O 1
ATOM 964 N N . LYS A 1 120 ? -18.304 11.059 8.193 1.00 89.56 120 LYS A N 1
ATOM 965 C CA . LYS A 1 120 ? -18.027 10.306 6.968 1.00 89.56 120 LYS A CA 1
ATOM 966 C C . LYS A 1 120 ? -18.255 11.208 5.752 1.00 89.56 120 LYS A C 1
ATOM 968 O O . LYS A 1 120 ? -19.382 11.657 5.554 1.00 89.56 120 LYS A O 1
ATOM 973 N N . ILE A 1 121 ? -17.215 11.457 4.955 1.00 90.44 121 ILE A N 1
ATOM 974 C CA . ILE A 1 121 ? -17.294 12.321 3.758 1.00 90.44 121 ILE A CA 1
ATOM 975 C C . ILE A 1 121 ? -17.384 11.538 2.450 1.00 90.44 121 ILE A C 1
ATOM 977 O O . ILE A 1 121 ? -17.991 12.009 1.495 1.00 90.44 121 ILE A O 1
ATOM 981 N N . THR A 1 122 ? -16.798 10.344 2.401 1.00 91.38 122 THR A N 1
ATOM 982 C CA . THR A 1 122 ? -16.816 9.474 1.224 1.00 91.38 122 THR A CA 1
ATOM 983 C C . THR A 1 122 ? -17.242 8.074 1.632 1.00 91.38 122 THR A C 1
ATOM 985 O O . THR A 1 122 ? -17.159 7.700 2.801 1.00 91.38 122 THR A O 1
ATOM 988 N N . GLY A 1 123 ? -17.725 7.304 0.668 1.00 84.12 123 GLY A N 1
ATOM 989 C CA . GLY A 1 123 ? -18.138 5.924 0.858 1.00 84.12 123 GLY A CA 1
ATOM 990 C C . GLY A 1 123 ? -19.133 5.525 -0.218 1.00 84.12 123 GLY A C 1
ATOM 991 O O . GLY A 1 123 ? -19.799 6.376 -0.806 1.00 84.12 123 GLY A O 1
ATOM 992 N N . PHE A 1 124 ? -19.224 4.228 -0.473 1.00 84.69 124 PHE A N 1
ATOM 993 C CA . PHE A 1 124 ? -20.189 3.693 -1.420 1.00 84.69 124 PHE A CA 1
ATOM 994 C C . PHE A 1 124 ? -21.594 3.657 -0.780 1.00 84.69 124 PHE A C 1
ATOM 996 O O . PHE A 1 124 ? -21.720 3.163 0.347 1.00 84.69 124 PHE A O 1
ATOM 1003 N N . PRO A 1 125 ? -22.642 4.200 -1.430 1.00 83.94 125 PRO A N 1
ATOM 1004 C CA . PRO A 1 125 ? -24.014 4.066 -0.955 1.00 83.94 125 PRO A CA 1
ATOM 1005 C C . PRO A 1 125 ? -24.502 2.642 -1.240 1.00 83.94 125 PRO A C 1
ATOM 1007 O O . PRO A 1 125 ? -24.864 2.312 -2.364 1.00 83.94 125 PRO A O 1
ATOM 1010 N N . ILE A 1 126 ? -24.472 1.785 -0.223 1.00 82.94 126 ILE A N 1
ATOM 1011 C CA . ILE A 1 126 ? -24.978 0.414 -0.322 1.00 82.94 126 ILE A CA 1
ATOM 1012 C C . ILE A 1 126 ? -26.490 0.448 -0.108 1.00 82.94 126 ILE A C 1
ATOM 1014 O O . ILE A 1 126 ? -26.951 0.919 0.936 1.00 82.94 126 ILE A O 1
ATOM 1018 N N . ASP A 1 127 ? -27.251 -0.069 -1.070 1.00 85.31 127 ASP A N 1
ATOM 1019 C CA . ASP A 1 127 ? -28.672 -0.338 -0.874 1.00 85.31 127 ASP A CA 1
ATOM 1020 C C . ASP A 1 127 ? -28.843 -1.677 -0.155 1.00 85.31 127 ASP A C 1
ATOM 1022 O O . ASP A 1 127 ? -28.717 -2.750 -0.747 1.00 85.31 127 ASP A O 1
ATOM 1026 N N . MET A 1 128 ? -29.132 -1.602 1.142 1.00 84.19 128 MET A N 1
ATOM 1027 C CA . MET A 1 128 ? -29.302 -2.776 1.996 1.00 84.19 128 MET A CA 1
ATOM 1028 C C . MET A 1 128 ? -30.475 -3.666 1.567 1.00 84.19 128 MET A C 1
ATOM 1030 O O . MET A 1 128 ? -30.488 -4.832 1.939 1.00 84.19 128 MET A O 1
ATOM 1034 N N . ASN A 1 129 ? -31.429 -3.165 0.775 1.00 86.62 129 ASN A N 1
ATOM 1035 C CA . ASN A 1 129 ? -32.555 -3.976 0.300 1.00 86.62 129 ASN A CA 1
ATOM 1036 C C . ASN A 1 129 ? -32.152 -4.969 -0.797 1.00 86.62 129 ASN A C 1
ATOM 1038 O O . ASN A 1 129 ? -32.878 -5.919 -1.057 1.00 86.62 129 ASN A O 1
ATOM 1042 N N . THR A 1 130 ? -31.004 -4.750 -1.445 1.00 87.56 130 THR A N 1
ATOM 1043 C CA . THR A 1 130 ? -30.484 -5.647 -2.490 1.00 87.56 130 THR A CA 1
ATOM 1044 C C . THR A 1 130 ? -29.632 -6.787 -1.933 1.00 87.56 130 THR A C 1
ATOM 1046 O O . THR A 1 130 ? -29.268 -7.698 -2.672 1.00 87.56 130 THR A O 1
ATOM 1049 N N . LEU A 1 131 ? -29.292 -6.733 -0.642 1.00 85.94 131 LEU A N 1
ATOM 1050 C CA . LEU A 1 131 ? -28.412 -7.690 0.015 1.00 85.94 131 LEU A CA 1
ATOM 1051 C C . LEU A 1 131 ? -29.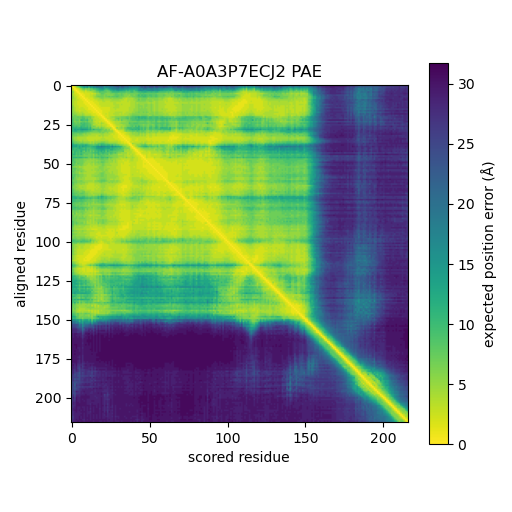225 -8.599 0.930 1.00 85.94 131 LEU A C 1
ATOM 1053 O O . LEU A 1 131 ? -29.597 -8.222 2.041 1.00 85.94 131 LEU A O 1
ATOM 1057 N N . GLU A 1 132 ? -29.446 -9.822 0.470 1.00 86.56 132 GLU A N 1
ATOM 1058 C CA . GLU A 1 132 ? -30.017 -10.895 1.274 1.00 86.56 132 GLU A CA 1
ATOM 1059 C C . GLU A 1 132 ? -28.880 -11.761 1.828 1.00 86.56 132 GLU A C 1
ATOM 1061 O O . GLU A 1 132 ? -27.958 -12.146 1.110 1.00 86.56 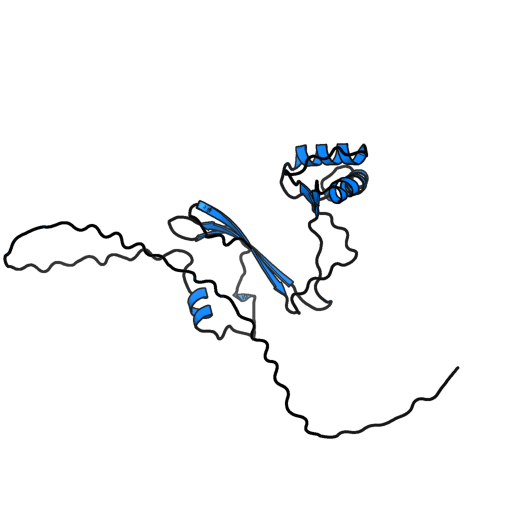132 GLU A O 1
ATOM 1066 N N . SER A 1 133 ? -28.912 -12.023 3.134 1.00 88.25 133 SER A N 1
ATOM 1067 C CA . SER A 1 133 ? -27.950 -12.886 3.818 1.00 88.25 133 SER A CA 1
ATOM 1068 C C . SER A 1 133 ? -28.690 -13.752 4.821 1.00 88.25 133 SER A C 1
ATOM 1070 O O . SER A 1 133 ? -29.409 -13.236 5.683 1.00 88.25 133 SER A O 1
ATOM 1072 N N . ASP A 1 134 ? -28.456 -15.058 4.746 1.00 90.06 134 ASP A N 1
ATOM 1073 C CA . ASP A 1 134 ? -28.969 -16.025 5.718 1.00 90.06 134 ASP A CA 1
ATOM 1074 C C . ASP A 1 134 ? -28.279 -15.870 7.081 1.00 90.06 134 ASP A C 1
ATOM 1076 O O . ASP A 1 134 ? -28.855 -16.155 8.132 1.00 90.06 134 ASP A O 1
ATOM 1080 N N . ILE A 1 135 ? -27.040 -15.370 7.073 1.00 90.12 135 ILE A N 1
ATOM 1081 C CA . ILE A 1 135 ? -26.205 -15.216 8.263 1.00 90.12 135 ILE A CA 1
ATOM 1082 C C . ILE A 1 135 ? -26.449 -13.837 8.882 1.00 90.12 135 ILE A C 1
ATOM 1084 O O . ILE A 1 135 ? -26.390 -12.811 8.195 1.00 90.12 135 ILE A O 1
ATOM 1088 N N . LYS A 1 136 ? -26.688 -13.812 10.199 1.00 87.38 136 LYS A N 1
ATOM 1089 C CA . LYS A 1 136 ? -26.871 -12.599 11.010 1.00 87.38 136 LYS A CA 1
ATOM 1090 C C . LYS A 1 136 ? -25.882 -12.572 12.172 1.00 87.38 136 LYS A C 1
ATOM 1092 O O . LYS A 1 136 ? -25.397 -13.603 12.622 1.00 87.38 136 LYS A O 1
ATOM 1097 N N . ILE A 1 137 ? -25.584 -11.371 12.658 1.00 89.38 137 ILE A N 1
ATOM 1098 C CA . ILE A 1 137 ? -24.688 -11.167 13.800 1.00 89.38 137 ILE A CA 1
ATOM 1099 C C . ILE A 1 137 ? -25.459 -11.485 15.089 1.00 89.38 137 ILE A C 1
ATOM 1101 O O . ILE A 1 137 ? -26.437 -10.809 15.398 1.00 89.38 137 ILE A O 1
ATOM 1105 N N . GLU A 1 138 ? -25.021 -12.500 15.836 1.00 90.38 138 GLU A N 1
ATOM 1106 C CA . GLU A 1 138 ? -25.672 -12.941 17.084 1.00 90.38 138 GLU A CA 1
ATOM 1107 C C . GLU A 1 138 ? -25.148 -12.211 18.333 1.00 90.38 138 GLU A C 1
ATOM 1109 O O . GLU A 1 138 ? -25.846 -12.111 19.343 1.00 90.38 138 GLU A O 1
ATOM 1114 N N . ASP A 1 139 ? -23.925 -11.675 18.276 1.00 92.94 139 ASP A N 1
ATOM 1115 C CA . ASP A 1 139 ? -23.304 -11.005 19.418 1.00 92.94 139 ASP A CA 1
ATOM 1116 C C . ASP A 1 139 ? -24.037 -9.693 19.751 1.00 92.94 139 ASP A C 1
ATOM 1118 O O . ASP A 1 139 ? -24.085 -8.738 18.961 1.00 92.94 139 ASP A O 1
ATOM 1122 N N . GLN A 1 140 ? -24.597 -9.640 20.960 1.00 89.88 140 GLN A N 1
ATOM 1123 C CA . GLN A 1 140 ? -25.355 -8.502 21.469 1.00 89.88 140 GLN A CA 1
ATOM 1124 C C . GLN A 1 140 ? -24.498 -7.239 21.605 1.00 89.88 140 GLN A C 1
ATOM 1126 O O . GLN A 1 140 ? -25.010 -6.135 21.391 1.00 89.88 140 GLN A O 1
ATOM 1131 N N . LEU A 1 141 ? -23.205 -7.370 21.927 1.00 90.88 141 LEU A N 1
ATOM 1132 C CA . LEU A 1 141 ? -22.305 -6.223 22.073 1.00 90.88 141 LEU A CA 1
ATOM 1133 C C . LEU A 1 141 ? -22.053 -5.559 20.720 1.00 90.88 141 LEU A C 1
ATOM 1135 O O . LEU A 1 141 ? -22.175 -4.339 20.590 1.00 90.88 141 LEU A O 1
ATOM 1139 N N . ILE A 1 142 ? -21.774 -6.369 19.697 1.00 90.69 142 ILE A N 1
ATOM 1140 C CA . ILE A 1 142 ? -21.542 -5.892 18.329 1.00 90.69 142 ILE A CA 1
ATOM 1141 C C . ILE A 1 142 ? -22.827 -5.289 17.764 1.00 90.69 142 ILE A C 1
ATOM 1143 O O . ILE A 1 142 ? -22.808 -4.186 17.223 1.00 90.69 142 ILE A O 1
ATOM 1147 N N . THR A 1 143 ? -23.960 -5.962 17.959 1.00 89.94 143 THR A N 1
ATOM 1148 C CA . THR A 1 143 ? -25.265 -5.469 17.501 1.00 89.94 143 THR A CA 1
ATOM 1149 C C . THR A 1 143 ? -25.619 -4.130 18.152 1.00 89.94 143 THR A C 1
ATOM 1151 O O . THR A 1 143 ? -26.095 -3.212 17.482 1.00 89.94 143 THR A O 1
ATOM 1154 N N . SER A 1 144 ? -25.333 -3.966 19.446 1.00 90.69 144 SER A N 1
ATOM 1155 C CA . SER A 1 144 ? -25.535 -2.693 20.151 1.00 90.69 144 SER A CA 1
ATOM 1156 C C . SER A 1 144 ? -24.624 -1.585 19.613 1.00 90.69 144 SER A C 1
ATOM 1158 O O . SER A 1 144 ? -25.067 -0.447 19.451 1.00 90.69 144 SER A O 1
ATOM 1160 N N . LEU A 1 145 ? -23.368 -1.912 19.290 1.00 90.81 145 LEU A N 1
ATOM 1161 C CA . LEU A 1 145 ? -22.402 -0.968 18.726 1.00 90.81 145 LEU A CA 1
ATOM 1162 C C . LEU A 1 145 ? -22.779 -0.527 17.306 1.00 90.81 145 LEU A C 1
ATOM 1164 O O . LEU A 1 145 ? -22.726 0.664 17.008 1.00 90.81 145 LEU A O 1
ATOM 1168 N N . LEU A 1 146 ? -23.205 -1.449 16.443 1.00 88.81 146 LEU A N 1
ATOM 1169 C CA . LEU A 1 146 ? -23.614 -1.144 15.066 1.00 88.81 146 LEU A CA 1
ATOM 1170 C C . LEU A 1 146 ? -24.857 -0.247 15.006 1.00 88.81 146 LEU A C 1
ATOM 1172 O O . LEU A 1 146 ? -24.965 0.600 14.124 1.00 88.81 146 LEU A O 1
ATOM 1176 N N . ASN A 1 147 ? -25.764 -0.385 15.976 1.00 87.56 147 ASN A N 1
ATOM 1177 C CA . ASN A 1 147 ? -26.937 0.481 16.113 1.00 87.56 147 ASN A CA 1
ATOM 1178 C C . ASN A 1 147 ? -26.625 1.843 16.764 1.00 87.56 147 ASN A C 1
ATOM 1180 O O . ASN A 1 147 ? -27.499 2.713 16.851 1.00 87.56 147 ASN A O 1
ATOM 1184 N N . SER A 1 148 ? -25.396 2.053 17.248 1.00 87.69 148 SER A N 1
ATOM 1185 C CA . SER A 1 148 ? -24.988 3.330 17.828 1.00 87.69 148 SER A CA 1
ATOM 1186 C C . SER A 1 148 ? -24.776 4.396 16.743 1.00 87.69 148 SER A C 1
ATOM 1188 O O . SER A 1 148 ? -24.336 4.131 15.627 1.00 87.69 148 SER A O 1
ATOM 1190 N N . SER A 1 149 ? -25.123 5.645 17.060 1.00 83.31 149 SER A N 1
ATOM 1191 C CA . SER A 1 149 ? -24.961 6.765 16.126 1.00 83.31 149 SER A CA 1
ATOM 1192 C C . SER A 1 149 ? -23.509 7.237 16.091 1.00 83.31 149 SER A C 1
ATOM 1194 O O . SER A 1 149 ? -22.937 7.544 17.133 1.00 83.31 149 SER A O 1
ATOM 1196 N N . LEU A 1 150 ? -22.963 7.434 14.887 1.00 79.06 150 LEU A N 1
ATOM 1197 C CA . LEU A 1 150 ? -21.625 8.011 14.671 1.00 79.06 150 LEU A CA 1
ATOM 1198 C C . LEU A 1 150 ? -21.489 9.457 15.181 1.00 79.06 150 LEU A C 1
ATOM 1200 O O . LEU A 1 150 ? -20.384 9.940 15.437 1.00 79.06 150 LEU A O 1
ATOM 1204 N N . LYS A 1 151 ? -22.617 10.163 15.323 1.00 76.38 151 LYS A N 1
ATOM 1205 C CA . LYS A 1 151 ? -22.669 11.495 15.929 1.00 76.38 151 LYS A CA 1
ATOM 1206 C C . LYS A 1 151 ? -23.085 11.364 17.400 1.00 76.38 151 LYS A C 1
ATOM 1208 O O . LYS A 1 151 ? -24.168 10.817 17.647 1.00 76.38 151 LYS A O 1
ATOM 1213 N N . PRO A 1 152 ? -22.303 11.882 18.366 1.00 65.31 152 PRO A N 1
ATOM 1214 C CA . PRO A 1 152 ? -22.698 11.924 19.764 1.00 65.31 152 PRO A CA 1
ATOM 1215 C C . PRO A 1 152 ? -24.008 12.705 19.900 1.00 65.31 152 PRO A C 1
ATOM 1217 O O . PRO A 1 152 ? -24.119 13.868 19.501 1.00 65.31 152 PRO A O 1
ATOM 1220 N N . LYS A 1 153 ? -25.032 12.058 20.465 1.00 62.56 153 LYS A N 1
ATOM 1221 C CA . LYS A 1 153 ? -26.286 12.730 20.813 1.00 62.56 153 LYS A CA 1
ATOM 1222 C C . LYS A 1 153 ? -25.960 13.773 21.883 1.00 62.56 153 LYS A C 1
ATOM 1224 O O . LYS A 1 153 ? -25.625 13.412 23.007 1.00 62.56 153 LYS A O 1
ATOM 1229 N N . LYS A 1 154 ? -26.066 15.067 21.552 1.00 57.22 154 LYS A N 1
ATOM 1230 C CA . LYS A 1 154 ? -26.044 16.135 22.564 1.00 57.22 154 LYS A CA 1
ATOM 1231 C C . LYS A 1 154 ? -27.094 15.792 23.619 1.00 57.22 154 LYS A C 1
ATOM 1233 O O . LYS A 1 154 ? -28.269 15.640 23.278 1.00 57.22 154 LYS A O 1
ATOM 1238 N N . ALA A 1 155 ? -26.685 15.659 24.878 1.00 56.06 155 ALA A N 1
ATOM 1239 C CA . ALA A 1 155 ? -27.623 15.494 25.976 1.00 56.06 155 ALA A CA 1
ATOM 1240 C C . ALA A 1 155 ? -28.599 16.681 25.953 1.00 56.06 155 ALA A C 1
ATOM 1242 O O . ALA A 1 155 ? -28.204 17.828 26.176 1.00 56.06 155 ALA A O 1
ATOM 1243 N N . LYS A 1 156 ? -29.873 16.424 25.632 1.00 49.09 156 LYS A N 1
ATOM 1244 C CA . LYS A 1 156 ? -30.931 17.425 25.780 1.00 49.09 156 LYS A CA 1
ATOM 1245 C C . LYS A 1 156 ? -31.030 17.734 27.272 1.00 49.09 156 LYS A C 1
ATOM 1247 O O . LYS A 1 156 ? -31.538 16.916 28.035 1.00 49.09 156 LYS A O 1
ATOM 1252 N N . LYS A 1 157 ? -30.540 18.904 27.692 1.00 43.34 157 LYS A N 1
ATOM 1253 C CA . LYS A 1 157 ? -30.885 19.472 28.998 1.00 43.34 157 LYS A CA 1
ATOM 1254 C C . LYS A 1 157 ? -32.413 19.564 29.042 1.00 43.34 157 LYS A C 1
ATOM 1256 O O . LYS A 1 157 ? -32.997 20.327 28.277 1.00 43.34 157 LYS A O 1
ATOM 1261 N N . LYS A 1 158 ? -33.061 18.745 29.879 1.00 42.50 158 LYS A N 1
ATOM 1262 C CA . LYS A 1 158 ? -34.482 18.929 30.195 1.00 42.50 158 LYS A CA 1
ATOM 1263 C C . LYS A 1 158 ? -34.645 20.334 30.798 1.00 42.50 158 LYS A C 1
ATOM 1265 O O . LYS A 1 158 ? -33.828 20.699 31.648 1.00 42.50 158 LYS A O 1
ATOM 1270 N N . PRO A 1 159 ? -35.649 21.118 30.377 1.00 37.28 159 PRO A N 1
ATOM 1271 C CA . PRO A 1 159 ? -35.954 22.381 31.030 1.00 37.28 159 PRO A CA 1
ATOM 1272 C C . PRO A 1 159 ? -36.405 22.077 32.465 1.00 37.28 159 PRO A C 1
ATOM 1274 O O . PRO A 1 159 ? -37.271 21.228 32.676 1.00 37.28 159 PRO A O 1
ATOM 1277 N N . LYS A 1 160 ? -35.774 22.717 33.456 1.00 38.84 160 LYS A N 1
ATOM 1278 C CA . LYS A 1 160 ? -36.265 22.711 34.839 1.00 38.84 160 LYS A CA 1
ATOM 1279 C C . LYS A 1 160 ? -37.551 23.535 34.856 1.00 38.84 160 LYS A C 1
ATOM 1281 O O . LYS A 1 160 ? -37.486 24.743 34.677 1.00 38.84 160 LYS A O 1
ATOM 1286 N N . SER A 1 161 ? -38.689 22.871 35.018 1.00 40.72 161 SER A N 1
ATOM 1287 C CA . SER A 1 161 ? -39.964 23.506 35.342 1.00 40.72 161 SER A CA 1
ATOM 1288 C C . SER A 1 161 ? -39.987 23.883 36.823 1.00 40.72 161 SER A C 1
ATOM 1290 O O . SER A 1 161 ? -39.666 23.057 37.681 1.00 40.72 161 SER A O 1
ATOM 1292 N N . ASP A 1 162 ? -40.372 25.126 37.073 1.00 38.62 162 ASP A N 1
ATOM 1293 C CA . ASP A 1 162 ? -40.488 25.806 38.357 1.00 38.62 162 ASP A CA 1
ATOM 1294 C C . ASP A 1 162 ? -41.371 25.081 39.385 1.00 38.62 162 ASP A C 1
ATOM 1296 O O . ASP A 1 162 ? -42.520 24.746 39.101 1.00 38.62 162 ASP A O 1
ATOM 1300 N N . LYS A 1 163 ? -40.866 24.939 40.618 1.00 42.12 163 LYS A N 1
ATOM 1301 C CA . LYS A 1 163 ? -41.673 24.999 41.846 1.00 42.12 163 LYS A CA 1
ATOM 1302 C C . LYS A 1 163 ? -40.891 25.735 42.937 1.00 42.12 163 LYS A C 1
ATOM 1304 O O . LYS A 1 163 ? -39.888 25.245 43.450 1.00 42.12 163 LYS A O 1
ATOM 1309 N N . LYS A 1 164 ? -41.377 26.945 43.203 1.00 35.69 164 LYS A N 1
ATOM 1310 C CA . LYS A 1 164 ? -41.189 27.794 44.382 1.00 35.69 164 LYS A CA 1
ATOM 1311 C C . LYS A 1 164 ? -41.604 27.032 45.655 1.00 35.69 164 LYS A C 1
ATOM 1313 O O . LYS A 1 164 ? -42.652 26.397 45.631 1.00 35.69 164 LYS A O 1
ATOM 1318 N N . ASP A 1 165 ? -40.774 27.035 46.700 1.00 40.03 165 ASP A N 1
ATOM 1319 C CA . ASP A 1 165 ? -41.027 27.767 47.960 1.00 40.03 165 ASP A CA 1
ATOM 1320 C C . ASP A 1 165 ? -40.035 27.367 49.082 1.00 40.03 165 ASP A C 1
ATOM 1322 O O . ASP A 1 165 ? -39.828 26.194 49.374 1.00 40.03 165 ASP A O 1
ATOM 1326 N N . GLU A 1 166 ? -39.399 28.413 49.632 1.00 36.59 166 GLU A N 1
ATOM 1327 C CA . GLU A 1 166 ? -38.896 28.642 51.004 1.00 36.59 166 GLU A CA 1
ATOM 1328 C C . GLU A 1 166 ? -38.058 27.569 51.744 1.00 36.59 166 GLU A C 1
ATOM 1330 O O . GLU A 1 166 ? -38.566 26.558 52.210 1.00 36.59 166 GLU A O 1
ATOM 1335 N N . ASN A 1 167 ? -36.777 27.856 52.042 1.00 37.00 167 ASN A N 1
ATOM 1336 C CA . ASN A 1 167 ? -36.350 28.581 53.260 1.00 37.00 167 ASN A CA 1
ATOM 1337 C C . ASN A 1 167 ? -34.830 28.395 53.555 1.00 37.00 167 ASN A C 1
ATOM 1339 O O . ASN A 1 167 ? -34.340 27.276 53.652 1.00 37.00 167 ASN A O 1
ATOM 1343 N N . ASN A 1 168 ? -34.128 29.525 53.724 1.00 33.41 168 ASN A N 1
ATOM 1344 C CA . ASN A 1 168 ? -32.896 29.805 54.493 1.00 33.41 168 ASN A CA 1
ATOM 1345 C C . ASN A 1 168 ? -31.620 28.923 54.440 1.00 33.41 168 ASN A C 1
ATOM 1347 O O . ASN A 1 168 ? -31.608 27.777 54.871 1.00 33.41 168 ASN A O 1
ATOM 1351 N N . GLY A 1 169 ? -30.476 29.586 54.171 1.00 32.34 169 GLY A N 1
ATOM 1352 C CA . GLY A 1 169 ? -29.230 29.317 54.920 1.00 32.34 169 GLY A CA 1
ATOM 1353 C C . GLY A 1 169 ? -27.904 29.193 54.150 1.00 32.34 169 GLY A C 1
ATOM 1354 O O . GLY A 1 169 ? -27.406 28.096 53.968 1.00 32.34 169 GLY A O 1
ATOM 1355 N N . ALA A 1 170 ? -27.319 30.335 53.770 1.00 34.19 170 ALA A N 1
ATOM 1356 C CA . ALA A 1 170 ? -25.888 30.696 53.826 1.00 34.19 170 ALA A CA 1
ATOM 1357 C C . ALA A 1 170 ? -24.731 29.717 53.432 1.00 34.19 170 ALA A C 1
ATOM 1359 O O . ALA A 1 170 ? -24.448 28.733 54.098 1.00 34.19 170 ALA A O 1
ATOM 1360 N N . GLN A 1 171 ? -23.912 30.234 52.493 1.00 34.66 171 GLN A N 1
ATOM 1361 C CA . GLN A 1 171 ? -22.428 30.233 52.421 1.00 34.66 171 GLN A CA 1
ATOM 1362 C C . GLN A 1 171 ? -21.641 29.220 51.544 1.00 34.66 171 GLN A C 1
ATOM 1364 O O . GLN A 1 171 ? -21.336 28.092 51.907 1.00 34.66 171 GLN A O 1
ATOM 1369 N N . LYS A 1 172 ? -21.218 29.780 50.393 1.00 29.05 172 LYS A N 1
ATOM 1370 C CA . LYS A 1 172 ? -20.030 29.577 49.531 1.00 29.05 172 LYS A CA 1
ATOM 1371 C C . LYS A 1 172 ? -18.869 28.709 50.065 1.00 29.05 172 LYS A C 1
ATOM 1373 O O . LYS A 1 172 ? -18.294 29.048 51.095 1.00 29.05 172 LYS A O 1
ATOM 1378 N N . LYS A 1 173 ? -18.364 27.806 49.206 1.00 33.69 173 LYS A N 1
ATOM 1379 C CA . LYS A 1 173 ? -16.980 27.839 48.663 1.00 33.69 173 LYS A CA 1
ATOM 1380 C C . LYS A 1 173 ? -16.756 26.796 47.548 1.00 33.69 173 LYS A C 1
ATOM 1382 O O . LYS A 1 173 ? -16.848 25.599 47.779 1.00 33.69 173 LYS A O 1
ATOM 1387 N N . ASP A 1 174 ? -16.524 27.326 46.349 1.00 28.25 174 ASP A N 1
ATOM 1388 C CA . ASP A 1 174 ? -15.571 26.954 45.289 1.00 28.25 174 ASP A CA 1
ATOM 1389 C C . ASP A 1 174 ? -15.075 25.500 45.156 1.00 28.25 174 ASP A C 1
ATOM 1391 O O . ASP A 1 174 ? -14.420 24.952 46.037 1.00 28.25 174 ASP A O 1
ATOM 1395 N N . GLY A 1 175 ? -15.278 24.929 43.962 1.00 31.98 175 GLY A N 1
ATOM 1396 C CA . GLY A 1 175 ? -14.665 23.672 43.527 1.00 31.98 175 GLY A CA 1
ATOM 1397 C C . GLY A 1 175 ? -15.079 23.286 42.106 1.00 31.98 175 GLY A C 1
ATOM 1398 O O . GLY A 1 175 ? -16.012 22.511 41.911 1.00 31.98 175 GLY A O 1
ATOM 1399 N N . ILE A 1 176 ? -14.400 23.852 41.105 1.00 31.38 176 ILE A N 1
ATOM 1400 C CA . ILE A 1 176 ? -14.492 23.449 39.694 1.00 31.38 176 ILE A CA 1
ATOM 1401 C C . ILE A 1 176 ? -13.850 22.059 39.572 1.00 31.38 176 ILE A C 1
ATOM 1403 O O . ILE A 1 176 ? -12.643 21.925 39.735 1.00 31.38 176 ILE A O 1
ATOM 1407 N N . MET A 1 177 ? -14.649 21.026 39.299 1.00 31.67 177 MET A N 1
ATOM 1408 C CA . MET A 1 177 ? -14.157 19.721 38.847 1.00 31.67 177 MET A CA 1
ATOM 1409 C C . MET A 1 177 ? -14.676 19.461 37.438 1.00 31.67 177 MET A C 1
ATOM 1411 O O . MET A 1 177 ? -15.835 19.089 37.233 1.00 31.67 177 MET A O 1
ATOM 1415 N N . GLU A 1 178 ? -13.792 19.669 36.468 1.00 29.72 178 GLU A N 1
ATOM 1416 C CA . GLU A 1 178 ? -13.924 19.160 35.111 1.00 29.72 178 GLU A CA 1
ATOM 1417 C C . GLU A 1 178 ? -13.883 17.627 35.172 1.00 29.72 178 GLU A C 1
ATOM 1419 O O . GLU A 1 178 ? -12.863 17.023 35.491 1.00 29.72 178 GLU A O 1
ATOM 1424 N N . LYS A 1 179 ? -15.020 16.973 34.914 1.00 31.25 179 LYS A N 1
ATOM 1425 C CA . LYS A 1 179 ? -15.040 15.533 34.649 1.00 31.25 179 LYS A CA 1
ATOM 1426 C C . LYS A 1 179 ? -14.704 15.315 33.182 1.00 31.25 179 LYS A C 1
ATOM 1428 O O . LYS A 1 179 ? -15.581 15.393 32.321 1.00 31.25 179 LYS A O 1
ATOM 1433 N N . GLU A 1 180 ? -13.432 15.037 32.928 1.00 28.73 180 GLU A N 1
ATOM 1434 C CA . GLU A 1 180 ? -12.961 14.418 31.696 1.00 28.73 180 GLU A CA 1
ATOM 1435 C C . GLU A 1 180 ? -13.697 13.088 31.483 1.00 28.73 180 GLU A C 1
ATOM 1437 O O . GLU A 1 180 ? -13.539 12.120 32.227 1.00 28.73 180 GLU A O 1
ATOM 1442 N N . GLY A 1 181 ? -14.562 13.052 30.471 1.00 25.69 181 GLY A N 1
ATOM 1443 C CA . GLY A 1 181 ? -15.155 11.820 29.967 1.00 25.69 181 GLY A CA 1
ATOM 1444 C C . GLY A 1 181 ? -14.147 11.097 29.086 1.00 25.69 181 GLY A C 1
ATOM 1445 O O . GLY A 1 181 ? -14.236 11.186 27.863 1.00 25.69 181 GLY A O 1
ATOM 1446 N N . ASN A 1 182 ? -13.188 10.413 29.706 1.00 28.20 182 ASN A N 1
ATOM 1447 C CA . ASN A 1 182 ? -12.311 9.474 29.022 1.00 28.20 182 ASN A CA 1
ATOM 1448 C C . ASN A 1 182 ? -13.118 8.206 28.691 1.00 28.20 182 ASN A C 1
ATOM 1450 O O . ASN A 1 182 ? -13.426 7.402 29.571 1.00 28.20 182 ASN A O 1
ATOM 1454 N N . VAL A 1 183 ? -13.531 8.055 27.431 1.00 31.08 183 VAL A N 1
ATOM 1455 C CA . VAL A 1 183 ? -14.026 6.771 26.921 1.00 31.08 183 VAL A CA 1
ATOM 1456 C C . VAL A 1 183 ? -12.789 5.956 26.574 1.00 31.08 183 VAL A C 1
ATOM 1458 O O . VAL A 1 183 ? -12.262 6.054 25.468 1.00 31.08 183 VAL A O 1
ATOM 1461 N N . ASP A 1 184 ? -12.316 5.181 27.548 1.00 27.44 184 ASP A N 1
ATOM 1462 C CA . ASP A 1 184 ? -11.272 4.184 27.350 1.00 27.44 184 ASP A CA 1
ATOM 1463 C C . ASP A 1 184 ? -11.754 3.152 26.321 1.00 27.44 184 ASP A C 1
ATOM 1465 O O . ASP A 1 184 ? -12.454 2.190 26.644 1.00 27.44 184 ASP A O 1
ATOM 1469 N N . ILE A 1 185 ? -11.357 3.326 25.059 1.00 32.59 185 ILE A N 1
ATOM 1470 C CA . ILE A 1 185 ? -11.364 2.242 24.076 1.00 32.59 185 ILE A CA 1
ATOM 1471 C C . ILE A 1 185 ? -10.184 1.345 24.451 1.00 32.59 185 ILE A C 1
ATOM 1473 O O . ILE A 1 185 ? -9.097 1.413 23.874 1.00 32.59 185 ILE A O 1
ATOM 1477 N N . GLN A 1 186 ? -10.380 0.532 25.490 1.00 30.59 186 GLN A N 1
ATOM 1478 C CA . GLN A 1 186 ? -9.472 -0.559 25.789 1.00 30.59 186 GLN A CA 1
ATOM 1479 C C . GLN A 1 186 ? -9.453 -1.477 24.571 1.00 30.59 186 GLN A C 1
ATOM 1481 O O . GLN A 1 186 ? -10.464 -2.056 24.180 1.00 30.59 186 GLN A O 1
ATOM 1486 N N . SER A 1 187 ? -8.272 -1.555 23.964 1.00 28.64 187 SER A N 1
ATOM 1487 C CA . SER A 1 187 ? -7.850 -2.545 22.984 1.00 28.64 187 SER A CA 1
ATOM 1488 C C . SER A 1 187 ? -8.639 -3.850 23.106 1.00 28.64 187 SER A C 1
ATOM 1490 O O . SER A 1 187 ? -8.403 -4.632 24.032 1.00 28.64 187 SER A O 1
ATOM 1492 N N . VAL A 1 188 ? -9.530 -4.108 22.147 1.00 28.12 188 VAL A N 1
ATOM 1493 C CA . VAL A 1 188 ? -10.096 -5.439 21.926 1.00 28.12 188 VAL A CA 1
ATOM 1494 C C . VAL A 1 188 ? -8.969 -6.297 21.350 1.00 28.12 188 VAL A C 1
ATOM 1496 O O . VAL A 1 188 ? -8.833 -6.491 20.147 1.00 28.12 188 VAL A O 1
ATOM 1499 N N . ASN A 1 189 ? -8.085 -6.755 22.235 1.00 28.53 189 ASN A N 1
ATOM 1500 C CA . ASN A 1 189 ? -7.156 -7.836 21.958 1.00 28.53 189 ASN A CA 1
ATOM 1501 C C . ASN A 1 189 ? -7.994 -9.114 21.875 1.00 28.53 189 ASN A C 1
ATOM 1503 O O . ASN A 1 189 ? -8.231 -9.779 22.887 1.00 28.53 189 ASN A O 1
ATOM 1507 N N . LEU A 1 190 ? -8.451 -9.460 20.670 1.00 27.42 190 LEU A N 1
ATOM 1508 C CA . LEU A 1 190 ? -8.908 -10.813 20.380 1.00 27.42 190 LEU A CA 1
ATOM 1509 C C . LEU A 1 190 ? -7.690 -11.744 20.509 1.00 27.42 190 LEU A C 1
ATOM 1511 O O . LEU A 1 190 ? -6.937 -11.975 19.566 1.00 27.42 190 LEU A O 1
ATOM 1515 N N . LYS A 1 191 ? -7.473 -12.274 21.718 1.00 31.31 191 LYS A N 1
ATOM 1516 C CA . LYS A 1 191 ? -6.687 -13.493 21.913 1.00 31.31 191 LYS A CA 1
ATOM 1517 C C . LYS A 1 191 ? -7.431 -14.613 21.190 1.00 31.31 191 LYS A C 1
ATOM 1519 O O . LYS A 1 191 ? -8.389 -15.167 21.729 1.00 31.31 191 LYS A O 1
ATOM 1524 N N . ILE A 1 192 ? -6.974 -14.939 19.983 1.00 34.41 192 ILE A N 1
ATOM 1525 C CA . ILE A 1 192 ? -7.259 -16.212 19.324 1.00 34.41 192 ILE A CA 1
ATOM 1526 C C . ILE A 1 192 ? -6.760 -17.298 20.283 1.00 34.41 192 ILE A C 1
ATOM 1528 O O . ILE A 1 192 ? -5.560 -17.497 20.469 1.00 34.41 192 ILE A O 1
ATOM 1532 N N . ARG A 1 193 ? -7.698 -17.926 20.994 1.00 29.14 193 ARG A N 1
ATOM 1533 C CA . ARG A 1 193 ? -7.431 -19.102 21.816 1.00 29.14 193 ARG A CA 1
ATOM 1534 C C . ARG A 1 193 ? -7.257 -20.280 20.864 1.00 29.14 193 ARG A C 1
ATOM 1536 O O . ARG A 1 193 ? -8.240 -20.773 20.323 1.00 29.14 193 ARG A O 1
ATOM 1543 N N . ASN A 1 194 ? -6.014 -20.726 20.695 1.00 33.06 194 ASN A N 1
ATOM 1544 C CA . ASN A 1 194 ? -5.710 -22.068 20.212 1.00 33.06 194 ASN A CA 1
ATOM 1545 C C 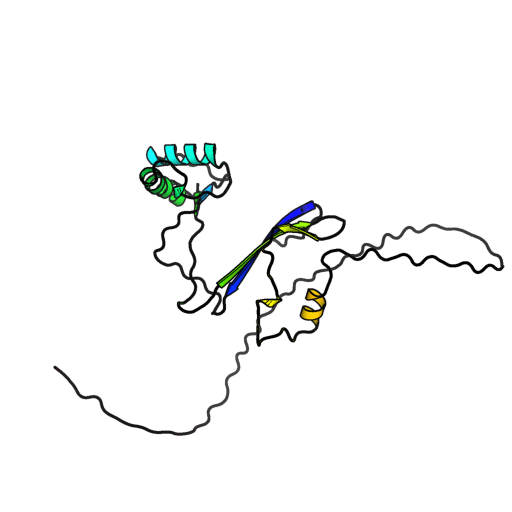. ASN A 1 194 ? -6.396 -23.076 21.143 1.00 33.06 194 ASN A C 1
ATOM 1547 O O . ASN A 1 194 ? -6.006 -23.233 22.300 1.00 33.06 194 ASN A O 1
ATOM 1551 N N . LEU A 1 195 ? -7.441 -23.727 20.641 1.00 35.62 195 LEU A N 1
ATOM 1552 C CA . LEU A 1 195 ? -7.990 -24.948 21.212 1.00 35.62 195 LEU A CA 1
ATOM 1553 C C . LEU A 1 195 ? -7.238 -26.126 20.589 1.00 35.62 195 LEU A C 1
ATOM 1555 O O . LEU A 1 195 ? -7.724 -26.796 19.687 1.00 35.62 195 LEU A O 1
ATOM 1559 N N . ASP A 1 196 ? -6.034 -26.374 21.100 1.00 31.95 196 ASP A N 1
ATOM 1560 C CA . ASP A 1 196 ? -5.490 -27.725 21.117 1.00 31.95 196 ASP A CA 1
ATOM 1561 C C . ASP A 1 196 ? -6.222 -28.494 22.216 1.00 31.95 196 ASP A C 1
ATOM 1563 O O . ASP A 1 196 ? -6.075 -28.177 23.398 1.00 31.95 196 ASP A O 1
ATOM 1567 N N . LYS A 1 197 ? -6.994 -29.514 21.837 1.00 36.50 197 LYS A N 1
ATOM 1568 C CA . LYS A 1 197 ? -7.194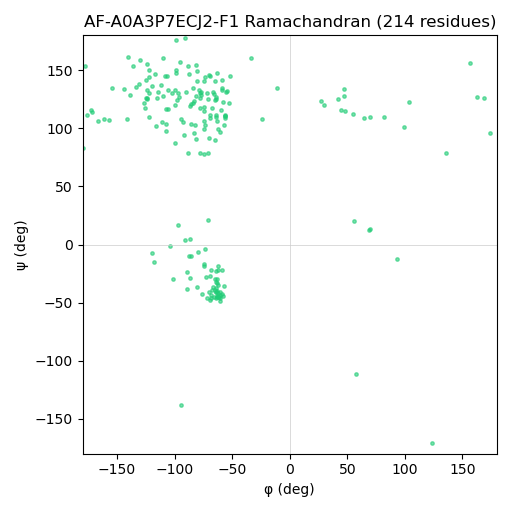 -30.720 22.650 1.00 36.50 197 LYS A CA 1
ATOM 1569 C C . LYS A 1 197 ? -7.721 -31.864 21.784 1.00 36.50 197 LYS A C 1
ATOM 1571 O O . LYS A 1 197 ? -8.870 -31.890 21.365 1.00 36.50 197 LYS A O 1
ATOM 1576 N N . LYS A 1 198 ? -6.806 -32.811 21.567 1.00 31.28 198 LYS A N 1
ATOM 1577 C CA . LYS A 1 198 ? -7.003 -34.232 21.256 1.00 31.28 198 LYS A CA 1
ATOM 1578 C C . LYS A 1 198 ? -8.237 -34.850 21.935 1.00 31.28 198 LYS A C 1
ATOM 1580 O O . LYS A 1 198 ? -8.618 -34.431 23.026 1.00 31.28 198 LYS A O 1
ATOM 1585 N N . SER A 1 199 ? -8.665 -35.976 21.353 1.00 32.62 199 SER A N 1
ATOM 1586 C CA . SER A 1 199 ? -9.750 -36.914 21.715 1.00 32.62 199 SER A CA 1
ATOM 1587 C C . SER A 1 199 ? -10.967 -36.692 20.803 1.00 32.62 199 SER A C 1
ATOM 1589 O O . SER A 1 199 ? -11.413 -35.569 20.652 1.00 32.62 199 SER A O 1
ATOM 1591 N N . VAL A 1 200 ? -11.495 -37.663 20.057 1.00 34.34 200 VAL A N 1
ATOM 1592 C CA . VAL A 1 200 ? -11.694 -39.088 20.347 1.00 34.34 200 VAL A CA 1
ATOM 1593 C C . VAL A 1 200 ? -11.727 -39.878 19.023 1.00 34.34 200 VAL A C 1
ATOM 1595 O O . VAL A 1 200 ? -12.398 -39.480 18.075 1.00 34.34 200 VAL A O 1
ATOM 1598 N N . LEU A 1 201 ? -11.011 -41.009 18.972 1.00 30.88 201 LEU A N 1
ATOM 1599 C CA . LEU A 1 201 ? -11.249 -42.091 18.011 1.00 30.88 201 LEU A CA 1
ATOM 1600 C C . LEU A 1 201 ? -12.551 -42.821 18.374 1.00 30.88 201 LEU A C 1
ATOM 1602 O O . LEU A 1 201 ? -12.649 -43.308 19.496 1.00 30.88 201 LEU A O 1
ATOM 1606 N N . SER A 1 202 ? -13.453 -43.031 17.411 1.00 36.84 202 SER A N 1
ATOM 1607 C CA . SER A 1 202 ? -14.269 -44.255 17.335 1.00 36.84 202 SER A CA 1
ATOM 1608 C C . SER A 1 202 ? -14.967 -44.397 15.971 1.00 36.84 202 SER A C 1
ATOM 1610 O O . SER A 1 202 ? -15.922 -43.687 15.678 1.00 36.84 202 SER A O 1
ATOM 1612 N N . ASN A 1 203 ? -14.451 -45.322 15.158 1.00 31.78 203 ASN A N 1
ATOM 1613 C CA . ASN A 1 203 ? -15.143 -46.353 14.369 1.00 31.78 203 ASN A CA 1
ATOM 1614 C C . ASN A 1 203 ? -16.575 -46.103 13.847 1.00 31.78 203 ASN A C 1
ATOM 1616 O O . ASN A 1 203 ? -17.519 -46.081 14.629 1.00 31.78 203 ASN A O 1
ATOM 1620 N N . ASN A 1 204 ? -16.736 -46.148 12.519 1.00 37.66 204 ASN A N 1
ATOM 1621 C CA . ASN A 1 204 ? -17.620 -47.073 11.775 1.00 37.66 204 ASN A CA 1
ATOM 1622 C C . ASN A 1 204 ? -17.407 -46.828 10.265 1.00 37.66 204 ASN A C 1
ATOM 1624 O O . ASN A 1 204 ? -17.454 -45.691 9.820 1.00 37.66 204 ASN A O 1
ATOM 1628 N N . ARG A 1 205 ? -16.816 -47.796 9.549 1.00 35.50 205 ARG A N 1
ATOM 1629 C CA . ARG A 1 205 ? -17.484 -48.761 8.644 1.00 35.50 205 ARG A CA 1
ATOM 1630 C C . ARG A 1 205 ? -18.144 -48.089 7.437 1.00 35.50 205 ARG A C 1
ATOM 1632 O O . ARG A 1 205 ? -19.128 -47.394 7.615 1.00 35.50 205 ARG A O 1
ATOM 1639 N N . ASP A 1 206 ? -17.541 -48.305 6.263 1.00 37.84 206 ASP A N 1
ATOM 1640 C CA . ASP A 1 206 ? -18.163 -48.795 5.013 1.00 37.84 206 ASP A CA 1
ATOM 1641 C C . ASP A 1 206 ? -17.084 -48.736 3.896 1.00 37.84 206 ASP A C 1
ATOM 1643 O O . ASP A 1 206 ? -16.619 -47.666 3.523 1.00 37.84 206 ASP A O 1
ATOM 1647 N N . SER A 1 207 ? -16.373 -49.841 3.596 1.00 36.25 207 SER A N 1
ATOM 1648 C CA . SER A 1 207 ? -16.513 -50.677 2.371 1.00 36.25 207 SER A CA 1
ATOM 1649 C C . SER A 1 207 ? -16.619 -49.852 1.074 1.00 36.25 207 SER A C 1
ATOM 1651 O O . SER A 1 207 ? -17.538 -49.060 0.954 1.00 36.25 207 SER A O 1
ATOM 1653 N N . VAL A 1 208 ? -15.686 -49.915 0.107 1.00 37.75 208 VAL A N 1
ATOM 1654 C CA . VAL A 1 208 ? -15.566 -50.879 -1.026 1.00 37.75 208 VAL A CA 1
ATOM 1655 C C . VAL A 1 208 ? -14.196 -50.587 -1.721 1.00 37.75 208 VAL A C 1
ATOM 1657 O O . VAL A 1 208 ? -13.919 -49.430 -2.007 1.00 37.75 208 VAL A O 1
ATOM 1660 N N . LYS A 1 209 ? -13.190 -51.496 -1.735 1.00 38.62 209 LYS A N 1
ATOM 1661 C CA . LYS A 1 209 ? -12.733 -52.381 -2.859 1.00 38.62 209 LYS A CA 1
ATOM 1662 C C . LYS A 1 209 ? -12.565 -51.639 -4.223 1.00 38.62 209 LYS A C 1
ATOM 1664 O O . LYS A 1 209 ? -13.469 -50.930 -4.613 1.00 38.62 209 LYS A O 1
ATOM 1669 N N . THR A 1 210 ? -11.525 -51.737 -5.069 1.00 37.69 210 THR A N 1
ATOM 1670 C CA . THR A 1 210 ? -10.433 -52.710 -5.292 1.00 37.69 210 THR A CA 1
ATOM 1671 C C . THR A 1 210 ? -9.495 -52.197 -6.419 1.00 37.69 210 THR A C 1
ATOM 1673 O O . THR A 1 210 ? -9.975 -51.565 -7.351 1.00 37.69 210 THR A O 1
ATOM 1676 N N . VAL A 1 211 ? -8.223 -52.629 -6.369 1.00 40.69 211 VAL A N 1
ATOM 1677 C CA . VAL A 1 211 ? -7.323 -53.037 -7.486 1.00 40.69 211 VAL A CA 1
ATOM 1678 C C . VAL A 1 211 ? -6.560 -51.970 -8.300 1.00 40.69 211 VAL A C 1
ATOM 1680 O O . VAL A 1 211 ? -7.095 -51.272 -9.153 1.00 40.69 211 VAL A O 1
ATOM 1683 N N . GLN A 1 212 ? -5.239 -51.973 -8.069 1.00 38.34 212 GLN A N 1
ATOM 1684 C CA . GLN A 1 212 ? -4.169 -51.619 -9.008 1.00 38.34 212 GLN A CA 1
ATOM 1685 C C . GLN A 1 212 ? -3.873 -52.800 -9.954 1.00 38.34 212 GLN A C 1
ATOM 1687 O O . GLN A 1 212 ? -3.745 -53.917 -9.465 1.00 38.34 212 GLN A O 1
ATOM 1692 N N . GLU A 1 213 ? -3.610 -52.537 -11.238 1.00 40.34 213 GLU A N 1
ATOM 1693 C CA . GLU A 1 213 ? -2.690 -53.299 -12.112 1.00 40.34 213 GLU A CA 1
ATOM 1694 C C . GLU A 1 213 ? -2.243 -52.354 -13.251 1.00 40.34 213 GLU A C 1
ATOM 1696 O O . GLU A 1 213 ? -3.071 -51.761 -13.929 1.00 40.34 213 GLU A O 1
ATOM 1701 N N . LYS A 1 214 ? -0.989 -51.882 -13.220 1.00 42.78 214 LYS A N 1
ATOM 1702 C CA . LYS A 1 214 ? 0.172 -52.335 -14.018 1.00 42.78 214 LYS A CA 1
ATOM 1703 C C . LYS A 1 214 ? 0.122 -52.003 -15.524 1.00 42.78 214 LYS A C 1
ATOM 1705 O O . LYS A 1 214 ? -0.561 -52.658 -16.292 1.00 42.78 214 LYS A O 1
ATOM 1710 N N . ASN A 1 215 ? 1.008 -51.067 -15.878 1.00 40.06 215 ASN A N 1
ATOM 1711 C CA . ASN A 1 215 ? 1.931 -51.040 -17.022 1.00 40.06 215 ASN A CA 1
ATOM 1712 C C . ASN A 1 215 ? 1.390 -51.219 -18.454 1.00 40.06 215 ASN A C 1
ATOM 1714 O O . ASN A 1 215 ? 1.134 -52.335 -18.897 1.00 40.06 215 ASN A O 1
ATOM 1718 N N . SER A 1 216 ? 1.481 -50.130 -19.224 1.00 50.53 216 SER A N 1
ATOM 1719 C CA . SER A 1 216 ? 2.298 -50.069 -20.444 1.00 50.53 216 SER A CA 1
ATOM 1720 C C . SER A 1 216 ? 2.979 -48.708 -20.541 1.00 50.53 216 SER A C 1
ATOM 1722 O O . SER A 1 216 ? 2.507 -47.773 -19.856 1.00 50.53 216 SER A O 1
#

Foldseek 3Di:
DDDDDDDAQDKDKDKDKDKPDDPDWDADPDDFFKKFFDDVDDDDDPDPLLVVLVVVCCVPPNGHIDGCVPDPDSPSSVVNVVRCVVRVRIDTPGDIDDDPPMDMDMWIWMWHRHPQFIDTDDIDPDDVVVDDDPDDDPDPVVVVVVPDDRGPDDPPPDDDDDDDDDDDDDDDDDDDDDPDPPPPPPDPPPPPDPPDDDDDDDDDDDDDDDDDDDDD

Sequence (216 aa):
MTKCSFEKFEVYAIDILMSTGEGKTRILDSRTTVYKKVDDLVYSLKVKASRMFLSAAVNKYGLMPFTLRSFEDEKLAKMGVVECERHNLMRPYQVFYERDGEYVAQFKSTVLIMPNGLLKITGFPIDMNTLESDIKIEDQLITSLLNSSLKPKKAKKKPKSDKKDENNGAQKKDGIMEKEGNVDIQSVNLKIRNLDKKSVLSNNRDSVKTVQEKNS

Nearest PDB structures (foldseek):
  6wm8-assembly1_C  TM=9.893E-01  e=4.203E-16  Homo sapiens
  2v6c-assembly1_A  TM=9.898E-01  e=8.159E-16  Mus musculus
  6swa-assembly1_t  TM=9.842E-01  e=4.413E-15  Mus musculus
  6sxo-assembly1_A  TM=9.715E-01  e=4.363E-14  Homo sapiens
  4ipa-assembly1_A  TM=9.525E-01  e=5.109E-12  Thermochaetoides thermophila DSM 1495

Solvent-accessible surface area (backbone atoms only — not comparable to full-atom values): 14752 Å² total; per-residue (Å²): 132,84,88,78,80,91,56,75,77,40,76,45,77,48,72,47,76,48,53,76,61,89,74,64,72,40,78,63,98,61,79,67,48,36,36,24,51,41,82,96,52,88,76,88,68,85,49,70,52,30,45,53,38,51,52,53,45,42,75,75,48,51,66,46,73,44,54,48,78,81,43,94,53,47,66,52,39,62,59,9,46,56,59,34,42,77,68,55,34,30,47,73,52,72,61,72,37,70,62,90,94,55,55,75,51,77,50,57,30,37,34,36,31,43,96,76,29,55,44,76,79,48,60,80,89,77,65,67,90,78,62,85,68,95,76,76,86,79,55,64,69,60,53,53,55,71,72,49,68,66,48,67,78,76,80,76,78,75,81,85,77,87,78,90,80,90,82,91,83,88,85,89,82,92,80,92,75,84,79,79,84,78,79,77,82,69,77,85,73,80,73,80,75,82,81,83,72,88,85,79,92,78,92,81,90,80,89,81,91,83,87,89,83,85,88,133

InterPro domains:
  IPR036005 Creatinase/aminopeptidase-like [G3DSA:3.90.230.10] (1-150)
  IPR036005 Creatinase/aminopeptidase-like [SSF55920] (6-133)
  IPR036388 Winged helix-like DNA-binding domain superfamily [G3DSA:1.10.10.10] (36-94)
  IPR036390 Winged helix DNA-binding domain superfamily [SSF46785] (29-98)
  IPR047113 Proliferation-associated protein 2G4/ARX1 [PTHR10804] (3-165)

Secondary structure (DSSP, 8-state):
-------TT-EEEEEEEEESS----EE-SPPP-EEEE-SS------SHHHHHHHHHHHHHHTTS-EEGGGSS-HHHHHHHHHHHHHTTSEEEE--EE--TT--EEEEEEEEEEETTEEEE-------GGG---S-----HHHHHHHTS-SS-----------------------------------------------------------------

Organism: Wuchereria bancrofti (NCBI:txid6293)

Mean predicted aligned error: 16.09 Å

pLDDT: mean 74.23, std 25.59, range [25.69, 95.38]

Radius of gyration: 30.17 Å; Cα contacts (8 Å, |Δi|>4): 204; chains: 1; bounding box: 63×84×79 Å